Protein AF-A0A420ISS4-F1 (afdb_monomer)

Structure (mmCIF, N/CA/C/O backbone):
data_AF-A0A420ISS4-F1
#
_entry.id   AF-A0A420ISS4-F1
#
loop_
_atom_site.group_PDB
_atom_site.id
_atom_site.type_symbol
_atom_site.label_atom_id
_atom_site.label_alt_id
_atom_site.label_comp_id
_atom_site.label_asym_id
_atom_site.label_entity_id
_atom_site.label_seq_id
_atom_site.pdbx_PDB_ins_code
_atom_site.Cartn_x
_atom_site.Cartn_y
_atom_site.Cartn_z
_atom_site.occupancy
_atom_site.B_iso_or_equiv
_atom_site.auth_seq_id
_atom_site.auth_comp_id
_atom_site.auth_asym_id
_atom_site.auth_atom_id
_atom_site.pdbx_PDB_model_num
ATOM 1 N N . MET A 1 1 ? 36.843 -33.147 -31.952 1.00 42.47 1 MET A N 1
ATOM 2 C CA . MET A 1 1 ? 37.804 -32.071 -31.644 1.00 42.47 1 MET A CA 1
ATOM 3 C C . MET A 1 1 ? 37.104 -31.056 -30.765 1.00 42.47 1 MET A C 1
ATOM 5 O O . MET A 1 1 ? 36.046 -30.572 -31.139 1.00 42.47 1 MET A O 1
ATOM 9 N N . ASN A 1 2 ? 37.671 -30.847 -29.581 1.00 38.06 2 ASN A N 1
ATOM 10 C CA . ASN A 1 2 ? 37.319 -29.813 -28.613 1.00 38.06 2 ASN A CA 1
ATOM 11 C C . ASN A 1 2 ? 37.530 -28.416 -29.200 1.00 38.06 2 ASN A C 1
ATOM 13 O O . ASN A 1 2 ? 38.566 -28.209 -29.823 1.00 38.06 2 ASN A O 1
ATOM 17 N N . TYR A 1 3 ? 36.656 -27.471 -28.848 1.00 43.19 3 TYR A N 1
ATOM 18 C CA . TYR A 1 3 ? 37.075 -26.125 -28.448 1.00 43.19 3 TYR A CA 1
ATOM 19 C C . TYR A 1 3 ? 36.193 -25.640 -27.295 1.00 43.19 3 TYR A C 1
ATOM 21 O O . TYR A 1 3 ? 35.071 -25.176 -27.480 1.00 43.19 3 TYR A O 1
ATOM 29 N N . SER A 1 4 ? 36.745 -25.795 -26.094 1.00 40.03 4 SER A N 1
ATOM 30 C CA . SER A 1 4 ? 36.406 -25.037 -24.895 1.00 40.03 4 SER A CA 1
ATOM 31 C C . SER A 1 4 ? 36.961 -23.609 -24.987 1.00 40.03 4 SER A C 1
ATOM 33 O O . SER A 1 4 ? 38.012 -23.408 -25.593 1.00 40.03 4 SER A O 1
ATOM 35 N N . ASN A 1 5 ? 36.288 -22.689 -24.284 1.00 41.12 5 ASN A N 1
ATOM 36 C CA . ASN A 1 5 ? 36.766 -21.448 -23.644 1.00 41.12 5 ASN A CA 1
ATOM 37 C C . ASN A 1 5 ? 36.093 -20.153 -24.118 1.00 41.12 5 ASN A C 1
ATOM 39 O O . ASN A 1 5 ? 36.565 -19.474 -25.023 1.00 41.12 5 ASN A O 1
ATOM 43 N N . CYS A 1 6 ? 35.083 -19.729 -23.357 1.00 36.88 6 CYS A N 1
ATOM 44 C CA . CYS A 1 6 ? 35.014 -18.363 -22.843 1.00 36.88 6 CYS A CA 1
ATOM 45 C C . CYS A 1 6 ? 34.822 -18.467 -21.324 1.00 36.88 6 CYS A C 1
ATOM 47 O O . CYS A 1 6 ? 34.065 -19.299 -20.835 1.00 36.88 6 CYS A O 1
ATOM 49 N N . ILE A 1 7 ? 35.623 -17.686 -20.619 1.00 42.09 7 ILE A N 1
ATOM 50 C CA . ILE A 1 7 ? 35.990 -17.775 -19.208 1.00 42.09 7 ILE A CA 1
ATOM 51 C C . ILE A 1 7 ? 34.880 -17.201 -18.315 1.00 42.09 7 ILE A C 1
ATOM 53 O O . ILE A 1 7 ? 34.508 -16.041 -18.471 1.00 42.09 7 ILE A O 1
ATOM 57 N N . GLU A 1 8 ? 34.387 -17.994 -17.361 1.00 44.66 8 GLU A N 1
ATOM 58 C CA . GLU A 1 8 ? 33.682 -17.501 -16.171 1.00 44.66 8 GLU A CA 1
ATOM 59 C C . GLU A 1 8 ? 34.711 -17.069 -15.109 1.00 44.66 8 GLU A C 1
ATOM 61 O O . GLU A 1 8 ? 35.658 -17.817 -14.845 1.00 44.66 8 GLU A O 1
ATOM 66 N N . PRO A 1 9 ? 34.559 -15.896 -14.468 1.00 51.47 9 PRO A N 1
ATOM 67 C CA . PRO A 1 9 ? 35.362 -15.539 -13.305 1.00 51.47 9 PRO A CA 1
ATOM 68 C C . PRO A 1 9 ? 34.834 -16.244 -12.036 1.00 51.47 9 PRO A C 1
ATOM 70 O O . PRO A 1 9 ? 33.618 -16.296 -11.825 1.00 51.47 9 PRO A O 1
ATOM 73 N N . PRO A 1 10 ? 35.712 -16.762 -11.154 1.00 44.97 10 PRO A N 1
ATOM 74 C CA . PRO A 1 10 ? 35.292 -17.486 -9.964 1.00 44.97 10 PRO A CA 1
ATOM 75 C C . PRO A 1 10 ? 34.985 -16.532 -8.800 1.00 44.97 10 PRO A C 1
ATOM 77 O O . PRO A 1 10 ? 35.843 -15.774 -8.363 1.00 44.97 10 PRO A O 1
ATOM 80 N N . GLY A 1 11 ? 33.759 -16.639 -8.282 1.00 39.91 11 GLY A N 1
ATOM 81 C CA . GLY A 1 11 ? 33.393 -16.519 -6.866 1.00 39.91 11 GLY A CA 1
ATOM 82 C C . GLY A 1 11 ? 33.719 -15.230 -6.100 1.00 39.91 11 GLY A C 1
ATOM 83 O O . GLY A 1 11 ? 34.851 -14.994 -5.705 1.00 39.91 11 GLY A O 1
ATOM 84 N N . SER A 1 12 ? 32.677 -14.516 -5.664 1.00 32.59 12 SER A N 1
ATOM 85 C CA . SER A 1 12 ? 32.537 -14.168 -4.239 1.00 32.59 12 SER A CA 1
ATOM 86 C C . SER A 1 12 ? 31.113 -13.709 -3.911 1.00 32.59 12 SER A C 1
ATOM 88 O O . SER A 1 12 ? 30.529 -12.888 -4.608 1.00 32.59 12 SER A O 1
ATOM 90 N N . GLY A 1 13 ? 30.568 -14.245 -2.817 1.00 35.53 13 GLY A N 1
ATOM 91 C CA . GLY A 1 13 ? 29.479 -13.619 -2.073 1.00 35.53 13 GLY A CA 1
ATOM 92 C C . GLY A 1 13 ? 28.061 -13.958 -2.521 1.00 35.53 13 GLY A C 1
ATOM 93 O O . GLY A 1 13 ? 27.353 -13.120 -3.066 1.00 35.53 13 GLY A O 1
ATOM 94 N N . THR A 1 14 ? 27.573 -15.138 -2.137 1.00 38.06 14 THR A N 1
ATOM 95 C CA . THR A 1 14 ? 26.168 -15.279 -1.732 1.00 38.06 14 THR A CA 1
ATOM 96 C C . THR A 1 14 ? 25.886 -14.287 -0.602 1.00 38.06 14 THR A C 1
ATOM 98 O O . THR A 1 14 ? 26.111 -14.583 0.570 1.00 38.06 14 THR A O 1
ATOM 101 N N . THR A 1 15 ? 25.379 -13.102 -0.933 1.00 37.28 15 THR A N 1
ATOM 102 C CA . THR A 1 15 ? 24.623 -12.284 0.014 1.00 37.28 15 THR A CA 1
ATOM 103 C C . THR A 1 15 ? 23.219 -12.867 0.086 1.00 37.28 15 THR A C 1
ATOM 105 O O . THR A 1 15 ? 22.280 -12.451 -0.591 1.00 37.28 15 THR A O 1
ATOM 108 N N . THR A 1 16 ? 23.072 -13.898 0.916 1.00 42.31 16 THR A N 1
ATOM 109 C CA . THR A 1 16 ? 21.770 -14.284 1.454 1.00 42.31 16 THR A CA 1
ATOM 110 C C . THR A 1 16 ? 21.213 -13.079 2.199 1.00 42.31 16 THR A C 1
ATOM 112 O O . THR A 1 16 ? 21.648 -12.757 3.301 1.00 42.31 16 THR A O 1
ATOM 115 N N . ASN A 1 17 ? 20.285 -12.380 1.559 1.00 39.12 17 ASN A N 1
ATOM 116 C CA . ASN A 1 17 ? 19.558 -11.267 2.140 1.00 39.12 17 ASN A CA 1
ATOM 117 C C . ASN A 1 17 ? 18.651 -11.828 3.258 1.00 39.12 17 ASN A C 1
ATOM 119 O O . ASN A 1 17 ? 17.739 -12.605 2.952 1.00 39.12 17 ASN A O 1
ATOM 123 N N . PRO A 1 18 ? 18.856 -11.498 4.547 1.00 43.47 18 PRO A N 1
ATOM 124 C CA . PRO A 1 18 ? 18.033 -12.023 5.624 1.00 43.47 18 PRO A CA 1
ATOM 125 C C . PRO A 1 18 ? 16.788 -11.139 5.744 1.00 43.47 18 PRO A C 1
ATOM 127 O O . PRO A 1 18 ? 16.667 -10.330 6.659 1.00 43.47 18 PRO A O 1
ATOM 130 N N . ARG A 1 19 ? 15.866 -11.229 4.780 1.00 38.16 19 ARG A N 1
ATOM 131 C CA . ARG A 1 19 ? 14.583 -10.501 4.863 1.00 38.16 19 ARG A CA 1
ATOM 132 C C . ARG A 1 19 ? 13.354 -11.309 4.459 1.00 38.16 19 ARG A C 1
ATOM 134 O O . ARG A 1 19 ? 12.276 -10.749 4.328 1.00 38.16 19 ARG A O 1
ATOM 141 N N . ASN A 1 20 ? 13.495 -12.625 4.347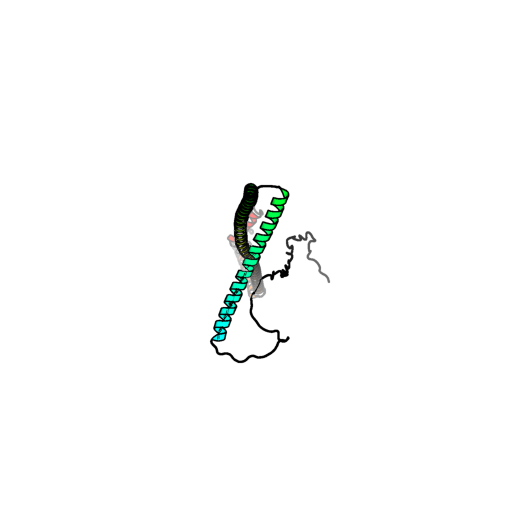 1.00 48.12 20 ASN A N 1
ATOM 142 C CA . ASN A 1 20 ? 12.361 -13.543 4.303 1.00 48.12 20 ASN A CA 1
ATOM 143 C C . ASN A 1 20 ? 12.332 -14.362 5.593 1.00 48.12 20 ASN A C 1
ATOM 145 O O . ASN A 1 20 ? 12.645 -15.549 5.600 1.00 48.12 20 ASN A O 1
ATOM 149 N N . GLN A 1 21 ? 11.967 -13.712 6.699 1.00 46.22 21 GLN A N 1
ATOM 150 C CA . GLN A 1 21 ? 11.410 -14.445 7.829 1.00 46.22 21 GLN A CA 1
ATOM 151 C C . GLN A 1 21 ? 9.919 -14.629 7.559 1.00 46.22 21 GLN A C 1
ATOM 153 O O . GLN A 1 21 ? 9.151 -13.671 7.489 1.00 46.22 21 GLN A O 1
ATOM 158 N N . GLN A 1 22 ? 9.548 -15.886 7.332 1.00 47.97 22 GLN A N 1
ATOM 159 C CA . GLN A 1 22 ? 8.170 -16.347 7.311 1.00 47.97 22 GLN A CA 1
ATOM 160 C C . GLN A 1 22 ? 7.465 -15.923 8.601 1.00 47.97 22 GLN A C 1
ATOM 162 O O . GLN A 1 22 ? 7.955 -16.168 9.701 1.00 47.97 22 GLN A O 1
ATOM 167 N N . ILE A 1 23 ? 6.286 -15.325 8.455 1.00 38.94 23 ILE A N 1
ATOM 168 C CA . ILE A 1 23 ? 5.371 -15.086 9.569 1.00 38.94 23 ILE A CA 1
ATOM 169 C C . ILE A 1 23 ? 4.808 -16.452 10.002 1.00 38.94 23 ILE A C 1
ATOM 171 O O . ILE A 1 23 ? 4.276 -17.172 9.147 1.00 38.94 23 ILE A O 1
ATOM 175 N N . PRO A 1 24 ? 4.875 -16.838 11.289 1.00 41.38 24 PRO A N 1
ATOM 176 C CA . PRO A 1 24 ? 4.209 -18.041 11.765 1.00 41.38 24 PRO A CA 1
ATOM 177 C C . PRO A 1 24 ? 2.693 -17.844 11.682 1.00 41.38 24 PRO A C 1
ATOM 179 O O . PRO A 1 24 ? 2.140 -16.901 12.250 1.00 41.38 24 PRO A O 1
ATOM 182 N N . ARG A 1 25 ? 1.996 -18.751 10.992 1.00 44.66 25 ARG A N 1
ATOM 183 C CA . ARG A 1 25 ? 0.537 -18.860 11.092 1.00 44.66 25 ARG A CA 1
ATOM 184 C C . ARG A 1 25 ? 0.187 -19.381 12.483 1.00 44.66 25 ARG A C 1
ATOM 186 O O . ARG A 1 25 ? 0.308 -20.573 12.741 1.00 44.66 25 ARG A O 1
ATOM 193 N N . ILE A 1 26 ? -0.267 -18.493 13.361 1.00 38.91 26 ILE A N 1
ATOM 194 C CA . ILE A 1 26 ? -0.891 -18.889 14.622 1.00 38.91 26 ILE A CA 1
ATOM 195 C C . ILE A 1 26 ? -2.359 -19.209 14.331 1.00 38.91 26 ILE A C 1
ATOM 197 O O . ILE A 1 26 ? -3.188 -18.319 14.145 1.00 38.91 26 ILE A O 1
ATOM 201 N N . SER A 1 27 ? -2.678 -20.500 14.272 1.00 45.06 27 SER A N 1
ATOM 202 C CA . SER A 1 27 ? -4.048 -21.004 14.318 1.00 45.06 27 SER A CA 1
ATOM 203 C C . SER A 1 27 ? -4.596 -20.852 15.741 1.00 45.06 27 SER A C 1
ATOM 205 O O . SER A 1 27 ? -4.352 -21.703 16.595 1.00 45.06 27 SER A O 1
ATOM 207 N N . HIS A 1 28 ? -5.339 -19.779 16.010 1.00 38.88 28 HIS A N 1
ATOM 208 C CA . HIS A 1 28 ? -6.167 -19.692 17.213 1.00 38.88 28 HIS A CA 1
ATOM 209 C C . HIS A 1 28 ? -7.484 -20.434 16.968 1.00 38.88 28 HIS A C 1
ATOM 211 O O . HIS A 1 28 ? -8.445 -19.875 16.444 1.00 38.88 28 HIS A O 1
ATOM 217 N N . GLY A 1 29 ? -7.520 -21.712 17.344 1.00 36.47 29 GLY A N 1
ATOM 218 C CA . GLY A 1 29 ? -8.774 -22.400 17.625 1.00 36.47 29 GLY A CA 1
ATOM 219 C C . GLY A 1 29 ? -9.314 -21.891 18.958 1.00 36.47 29 GLY A C 1
ATOM 220 O O . GLY A 1 29 ? -8.814 -22.279 20.010 1.00 36.47 29 GLY A O 1
ATOM 221 N N . MET A 1 30 ? -10.305 -21.001 18.919 1.00 38.50 30 MET A N 1
ATOM 222 C CA . MET A 1 30 ? -11.060 -20.614 20.110 1.00 38.50 30 MET A CA 1
ATOM 223 C C . MET A 1 30 ? -12.106 -21.688 20.403 1.00 38.50 30 MET A C 1
ATOM 225 O O . MET A 1 30 ? -13.134 -21.776 19.736 1.00 38.50 30 MET A O 1
ATOM 229 N N . ASN A 1 31 ? -11.814 -22.526 21.396 1.00 39.22 31 ASN A N 1
ATOM 230 C CA . ASN A 1 31 ? -12.773 -23.435 22.006 1.00 39.22 31 ASN A CA 1
ATOM 231 C C . ASN A 1 31 ? -13.446 -22.703 23.176 1.00 39.22 31 ASN A C 1
ATOM 233 O O . ASN A 1 31 ? -12.875 -22.609 24.262 1.00 39.22 31 ASN A O 1
ATOM 237 N N . TYR A 1 32 ? -14.647 -22.165 22.960 1.00 38.12 32 TYR A N 1
ATOM 238 C CA . TYR A 1 32 ? -15.495 -21.698 24.054 1.00 38.12 32 TYR A CA 1
ATOM 239 C C . TYR A 1 32 ? -16.211 -22.906 24.662 1.00 38.12 32 TYR A C 1
ATOM 241 O O . TYR A 1 32 ? -17.307 -23.282 24.250 1.00 38.12 32 TYR A O 1
ATOM 249 N N . GLY A 1 33 ? -15.572 -23.525 25.655 1.00 36.97 33 GLY A N 1
ATOM 250 C CA . GLY A 1 33 ? -16.254 -24.404 26.596 1.00 36.97 33 GLY A CA 1
ATOM 251 C C . GLY A 1 33 ? -17.216 -23.569 27.436 1.00 36.97 33 GLY A C 1
ATOM 252 O O . GLY A 1 33 ? -16.798 -22.865 28.352 1.00 36.97 33 GLY A O 1
ATOM 253 N N . HIS A 1 34 ? -18.501 -23.614 27.097 1.00 39.47 34 HIS A N 1
ATOM 254 C CA . HIS A 1 34 ? -19.560 -22.996 27.883 1.00 39.47 34 HIS A CA 1
ATOM 255 C C . HIS A 1 34 ? -19.707 -23.791 29.190 1.00 39.47 34 HIS A C 1
ATOM 257 O O . HIS A 1 34 ? -20.299 -24.868 29.216 1.00 39.47 34 HIS A O 1
ATOM 263 N N . SER A 1 35 ? -19.121 -23.279 30.274 1.00 38.53 35 SER A N 1
ATOM 264 C CA . SER A 1 35 ? -19.377 -23.771 31.627 1.00 38.53 35 SER A CA 1
ATOM 265 C C . SER A 1 35 ? -20.822 -23.421 31.982 1.00 38.53 35 SER A C 1
ATOM 267 O O . SER A 1 35 ? -21.172 -22.255 32.171 1.00 38.53 35 SER A O 1
ATOM 269 N N . GLY A 1 36 ? -21.692 -24.428 31.965 1.00 39.03 36 GLY A N 1
ATOM 270 C CA . GLY A 1 36 ? -23.083 -24.311 32.373 1.00 39.03 36 GLY A CA 1
ATOM 271 C C . GLY A 1 36 ? -23.181 -24.217 33.891 1.00 39.03 36 GLY A C 1
ATOM 272 O O . GLY A 1 36 ? -23.261 -25.233 34.570 1.00 39.03 36 GLY A O 1
ATOM 273 N N . MET A 1 37 ? -23.209 -22.995 34.415 1.00 41.94 37 MET A N 1
ATOM 274 C CA . MET A 1 37 ? -23.730 -22.703 35.747 1.00 41.94 37 MET A CA 1
ATOM 275 C C . MET A 1 37 ? -24.978 -21.849 35.576 1.00 41.94 37 MET A C 1
ATOM 277 O O . MET A 1 37 ? -24.891 -20.667 35.258 1.00 41.94 37 MET A O 1
ATOM 281 N N . ASN A 1 38 ? -26.142 -22.464 35.787 1.00 38.94 38 ASN A N 1
ATOM 282 C CA . ASN A 1 38 ? -27.345 -21.723 36.122 1.00 38.94 38 ASN A CA 1
ATOM 283 C C . ASN A 1 38 ? -28.006 -22.330 37.361 1.00 38.94 38 ASN A C 1
ATOM 285 O O . ASN A 1 38 ? -28.435 -23.485 37.363 1.00 38.94 38 ASN A O 1
ATOM 289 N N . SER A 1 39 ? -28.055 -21.492 38.394 1.00 38.28 39 SER A N 1
ATOM 290 C CA . SER A 1 39 ? -28.907 -21.578 39.571 1.00 38.28 39 SER A CA 1
ATOM 291 C C . SER A 1 39 ? -30.355 -21.886 39.203 1.00 38.28 39 SER A C 1
ATOM 293 O O . SER A 1 39 ? -30.951 -21.221 38.361 1.00 38.28 39 SER A O 1
ATOM 295 N N . GLY A 1 40 ? -30.949 -22.837 39.916 1.00 34.34 40 GLY A N 1
ATOM 296 C CA . GLY A 1 40 ? -32.374 -23.140 39.855 1.00 34.34 40 GLY A CA 1
ATOM 297 C C . GLY A 1 40 ? -32.973 -23.224 41.253 1.00 34.34 40 GLY A C 1
ATOM 298 O O . GLY A 1 40 ? -33.437 -24.283 41.653 1.00 34.34 40 GLY A O 1
ATOM 299 N N . VAL A 1 41 ? -32.942 -22.122 42.008 1.00 42.62 41 VAL A N 1
ATOM 300 C CA . VAL A 1 41 ? -33.834 -21.919 43.160 1.00 42.62 41 VAL A CA 1
ATOM 301 C C . VAL A 1 41 ? -34.799 -20.813 42.762 1.00 42.62 41 VAL A C 1
ATOM 303 O O . VAL A 1 41 ? -34.459 -19.634 42.773 1.00 42.62 41 VAL A O 1
ATOM 306 N N . GLY A 1 42 ? -35.989 -21.221 42.339 1.00 34.47 42 GLY A N 1
ATOM 307 C CA . GLY A 1 42 ? -37.065 -20.339 41.915 1.00 34.47 42 GLY A CA 1
ATOM 308 C C . GLY A 1 42 ? -38.381 -21.073 42.081 1.00 34.47 42 GLY A C 1
ATOM 309 O O . GLY A 1 42 ? -38.727 -21.932 41.276 1.00 34.47 42 GLY A O 1
ATOM 310 N N . ALA A 1 43 ? -39.067 -20.761 43.176 1.00 40.28 43 ALA A N 1
ATOM 311 C CA . ALA A 1 43 ? -40.408 -21.213 43.485 1.00 40.28 43 ALA A CA 1
ATOM 312 C C . ALA A 1 43 ? -41.368 -20.847 42.342 1.00 40.28 43 ALA A C 1
ATOM 314 O O . ALA A 1 43 ? -41.547 -19.674 42.020 1.00 40.28 43 ALA A O 1
ATOM 315 N N . GLY A 1 44 ? -41.983 -21.864 41.744 1.00 33.19 44 GLY A N 1
ATOM 316 C CA . GLY A 1 44 ? -43.043 -21.733 40.756 1.00 33.19 44 GLY A CA 1
ATOM 317 C C . GLY A 1 44 ? -44.263 -22.499 41.238 1.00 33.19 44 GLY A C 1
ATOM 318 O O . GLY A 1 44 ? -44.308 -23.723 41.161 1.00 33.19 44 GLY A O 1
ATOM 319 N N . ILE A 1 45 ? -45.232 -21.757 41.767 1.00 42.28 45 ILE A N 1
ATOM 320 C CA . ILE A 1 45 ? -46.606 -22.200 41.993 1.00 42.28 45 ILE A CA 1
ATOM 321 C C . ILE A 1 45 ? -47.197 -22.546 40.620 1.00 42.28 45 ILE A C 1
ATOM 323 O O . ILE A 1 45 ? -47.231 -21.698 39.731 1.00 42.28 45 ILE A O 1
ATOM 327 N N . GLY A 1 46 ? -47.631 -23.792 40.440 1.00 32.47 4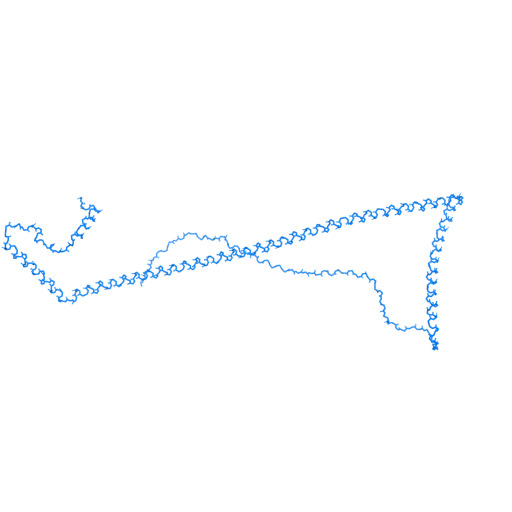6 GLY A N 1
ATOM 328 C CA . GLY A 1 46 ? -48.125 -24.295 39.159 1.00 32.47 46 GLY A CA 1
ATOM 329 C C . GLY A 1 46 ? -48.872 -25.613 39.317 1.00 32.47 46 GLY A C 1
ATOM 330 O O . GLY A 1 46 ? -48.305 -26.687 39.168 1.00 32.47 46 GLY A O 1
ATOM 331 N N . THR A 1 47 ? -50.137 -25.480 39.705 1.00 34.69 47 THR A N 1
ATOM 332 C CA . THR A 1 47 ? -51.299 -26.235 39.207 1.00 34.69 47 THR A CA 1
ATOM 333 C C . THR A 1 47 ? -51.030 -27.460 38.317 1.00 34.69 47 THR A C 1
ATOM 335 O O . THR A 1 47 ? -50.550 -27.332 37.195 1.00 34.69 47 THR A O 1
ATOM 338 N N . GLY A 1 48 ? -51.509 -28.636 38.745 1.00 32.16 48 GLY A N 1
ATOM 339 C CA . GLY A 1 48 ? -51.798 -29.732 37.813 1.00 32.16 48 GLY A CA 1
ATOM 340 C C . GLY A 1 48 ? -51.651 -31.141 38.381 1.00 32.16 48 GLY A C 1
ATOM 341 O O . GLY A 1 48 ? -50.626 -31.780 38.206 1.00 32.16 48 GLY A O 1
ATOM 342 N N . THR A 1 49 ? -52.725 -31.620 39.013 1.00 32.75 49 THR A N 1
ATOM 343 C CA . THR A 1 49 ? -53.333 -32.952 38.802 1.00 32.75 49 THR A CA 1
ATOM 344 C C . THR A 1 49 ? -52.431 -34.163 38.524 1.00 32.75 49 THR A C 1
ATOM 346 O O . THR A 1 49 ? -51.920 -34.316 37.418 1.00 32.75 49 THR A O 1
ATOM 349 N N . GLY A 1 50 ? -52.469 -35.144 39.437 1.00 33.69 50 GLY A N 1
ATOM 350 C CA . GLY A 1 50 ? -52.414 -36.552 39.028 1.00 33.69 50 GLY A CA 1
ATOM 351 C C . GLY A 1 50 ? -51.698 -37.513 39.970 1.00 33.69 50 GLY A C 1
ATOM 352 O O . GLY A 1 50 ? -50.677 -38.063 39.582 1.00 33.69 50 GLY A O 1
ATOM 353 N N . VAL A 1 51 ? -52.260 -37.806 41.149 1.00 33.47 51 VAL A N 1
ATOM 354 C CA . VAL A 1 51 ? -52.035 -39.107 41.805 1.00 33.47 51 VAL A CA 1
ATOM 355 C C . VAL A 1 51 ? -53.361 -39.618 42.345 1.00 33.47 51 VAL A C 1
ATOM 357 O O . VAL A 1 51 ? -53.989 -39.023 43.217 1.00 33.47 51 VAL A O 1
ATOM 360 N N . ALA A 1 52 ? -53.790 -40.723 41.750 1.00 34.22 52 ALA A N 1
ATOM 361 C CA . ALA A 1 52 ? -54.923 -41.509 42.170 1.00 34.22 52 ALA A CA 1
ATOM 362 C C . ALA A 1 52 ? -54.548 -42.437 43.337 1.00 34.22 52 ALA A C 1
ATOM 364 O O . ALA A 1 52 ? -53.393 -42.819 43.510 1.00 34.22 52 ALA A O 1
ATOM 365 N N . THR A 1 53 ? -55.604 -42.897 44.008 1.00 31.83 53 THR A N 1
ATOM 366 C CA . THR A 1 53 ? -55.730 -44.122 44.816 1.00 31.83 53 THR A CA 1
ATOM 367 C C . THR A 1 53 ? -55.280 -44.073 46.277 1.00 31.83 53 THR A C 1
ATOM 369 O O . THR A 1 53 ? -54.099 -44.132 46.593 1.00 31.83 53 THR A O 1
ATOM 372 N N . GLY A 1 54 ? -56.268 -44.097 47.182 1.00 30.47 54 GLY A N 1
ATOM 373 C CA . GLY A 1 54 ? -56.041 -44.539 48.556 1.00 30.47 54 GLY A CA 1
ATOM 374 C C . GLY A 1 54 ? -57.090 -44.124 49.585 1.00 30.47 54 GLY A C 1
ATOM 375 O O . GLY A 1 54 ? -56.809 -43.263 50.400 1.00 30.47 54 GLY A O 1
ATOM 376 N N . ALA A 1 55 ? -58.224 -44.832 49.594 1.00 33.34 55 ALA A N 1
ATOM 377 C CA . ALA A 1 55 ? -59.115 -45.049 50.744 1.00 33.34 55 ALA A CA 1
ATOM 378 C C . ALA A 1 55 ? -59.983 -43.883 51.269 1.00 33.34 55 ALA A C 1
ATOM 380 O O . ALA A 1 55 ? -59.494 -42.869 51.748 1.00 33.34 55 ALA A O 1
ATOM 381 N N . GLY A 1 56 ? -61.301 -44.121 51.319 1.00 32.22 56 GLY A N 1
ATOM 382 C CA . GLY A 1 56 ? -62.181 -43.410 52.250 1.00 32.22 56 GLY A CA 1
ATOM 383 C C . GLY A 1 56 ? -63.598 -43.147 51.755 1.00 32.22 56 GLY A C 1
ATOM 384 O O . GLY A 1 56 ? -63.907 -42.028 51.388 1.00 32.22 56 GLY A O 1
ATOM 385 N N . ALA A 1 57 ? -64.436 -44.184 51.808 1.00 35.16 57 ALA A N 1
ATOM 386 C CA . ALA A 1 57 ? -65.889 -44.134 52.013 1.00 35.16 57 ALA A CA 1
ATOM 387 C C . ALA A 1 57 ? -66.737 -43.209 51.113 1.00 35.16 57 ALA A C 1
ATOM 389 O O . ALA A 1 57 ? -66.829 -41.998 51.287 1.00 35.16 57 ALA A O 1
ATOM 390 N N . GLY A 1 58 ? -67.470 -43.847 50.200 1.00 37.59 58 GLY A N 1
ATOM 391 C CA . GLY A 1 58 ? -68.546 -43.213 49.455 1.00 37.59 58 GLY A CA 1
ATOM 392 C C . GLY A 1 58 ? -69.715 -42.774 50.338 1.00 37.59 58 GLY A C 1
ATOM 393 O O . GLY A 1 58 ? -70.037 -43.417 51.331 1.00 37.59 58 GLY A O 1
ATOM 394 N N . MET A 1 59 ? -70.345 -41.676 49.930 1.00 42.75 59 MET A N 1
ATOM 395 C CA . MET A 1 59 ? -71.769 -41.568 49.586 1.00 42.75 59 MET A CA 1
ATOM 396 C C . MET A 1 59 ? -72.014 -40.109 49.172 1.00 42.75 59 MET A C 1
ATOM 398 O O . MET A 1 59 ? -72.223 -39.240 50.011 1.00 42.75 59 MET A O 1
ATOM 402 N N . SER A 1 60 ? -71.940 -39.826 47.867 1.00 40.72 60 SER A N 1
ATOM 403 C CA . SER A 1 60 ? -72.256 -38.506 47.311 1.00 40.72 60 SER A CA 1
ATOM 404 C C . SER A 1 60 ? -73.660 -38.550 46.711 1.00 40.72 60 SER A C 1
ATOM 406 O O . SER A 1 60 ? -73.867 -39.087 45.624 1.00 40.72 60 SER A O 1
ATOM 408 N N . TYR A 1 61 ? -74.636 -38.026 47.453 1.00 48.41 61 TYR A N 1
ATOM 409 C CA . TYR A 1 61 ? -75.907 -37.595 46.875 1.00 48.41 61 TYR A CA 1
ATOM 410 C C . TYR A 1 61 ? -75.699 -36.210 46.232 1.00 48.41 61 TYR A C 1
ATOM 412 O O . TYR A 1 61 ? -75.063 -35.359 46.860 1.00 48.41 61 TYR A O 1
ATOM 420 N N . PRO A 1 62 ? -76.222 -35.938 45.020 1.00 51.03 62 PRO A N 1
ATOM 421 C CA . PRO A 1 62 ? -76.120 -34.619 44.406 1.00 51.03 62 PRO A CA 1
ATOM 422 C C . PRO A 1 62 ? -77.019 -33.636 45.165 1.00 51.03 62 PRO A C 1
ATOM 424 O O . PRO A 1 62 ? -78.243 -33.759 45.134 1.00 51.03 62 PRO A O 1
ATOM 427 N N . VAL A 1 63 ? -76.416 -32.670 45.859 1.00 53.12 63 VAL A N 1
ATOM 428 C CA . VAL A 1 63 ? -77.128 -31.579 46.548 1.00 53.12 63 VAL A CA 1
ATOM 429 C C . VAL A 1 63 ? -77.157 -30.334 45.638 1.00 53.12 63 VAL A C 1
ATOM 431 O O . VAL A 1 63 ? -76.171 -30.088 44.939 1.00 53.12 63 VAL A O 1
ATOM 434 N N . PRO A 1 64 ? -78.253 -29.548 45.596 1.00 52.34 64 PRO A N 1
ATOM 435 C CA . PRO A 1 64 ? -78.459 -28.491 44.600 1.00 52.34 64 PRO A CA 1
ATOM 436 C C . PRO A 1 64 ? -77.445 -27.333 44.656 1.00 52.34 64 PRO A C 1
ATOM 438 O O . PRO A 1 64 ? -76.959 -26.941 45.716 1.00 52.34 64 PRO A O 1
ATOM 441 N N . VAL A 1 65 ? -77.222 -26.738 43.480 1.00 54.84 65 VAL A N 1
ATOM 442 C CA . VAL A 1 65 ? -76.184 -25.776 43.033 1.00 54.84 65 VAL A CA 1
ATOM 443 C C . VAL A 1 65 ? -76.047 -24.452 43.833 1.00 54.84 65 VAL A C 1
ATOM 445 O O . VAL A 1 65 ? -75.203 -23.631 43.500 1.00 54.84 65 VAL A O 1
ATOM 448 N N . GLY A 1 66 ? -76.784 -24.244 44.930 1.00 56.88 66 GLY A N 1
ATOM 449 C CA . GLY A 1 66 ? -76.602 -23.098 45.848 1.00 56.88 66 GLY A CA 1
ATOM 450 C C 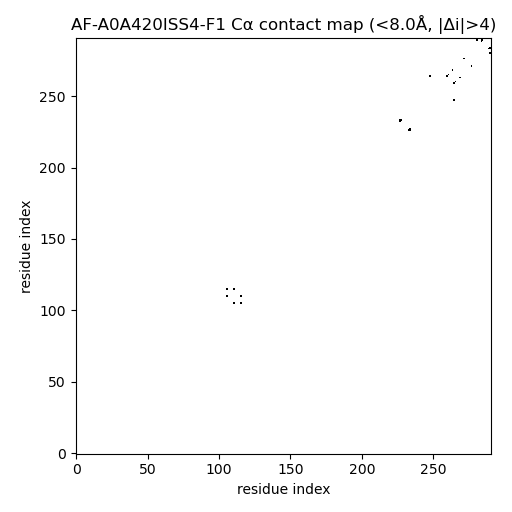. GLY A 1 66 ? -75.857 -23.424 47.151 1.00 56.88 66 GLY A C 1
ATOM 451 O O . GLY A 1 66 ? -75.237 -22.550 47.749 1.00 56.88 66 GLY A O 1
ATOM 452 N N . TYR A 1 67 ? -75.859 -24.692 47.576 1.00 55.75 67 TYR A N 1
ATOM 453 C CA . TYR A 1 67 ? -75.157 -25.117 48.793 1.00 55.75 67 TYR A CA 1
ATOM 454 C C . TYR A 1 67 ? -73.644 -25.230 48.588 1.00 55.75 67 TYR A C 1
ATOM 456 O O . TYR A 1 67 ? -72.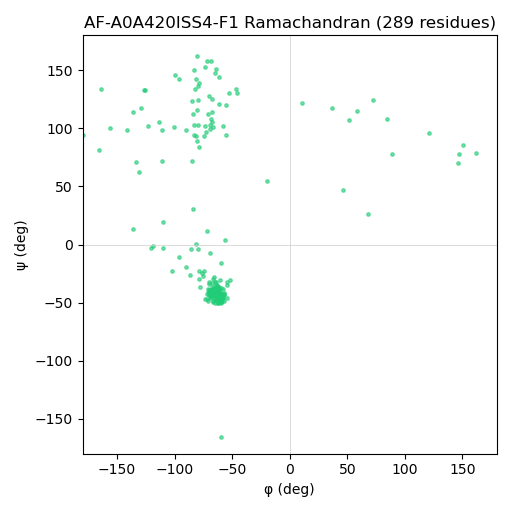900 -25.089 49.544 1.00 55.75 67 TYR A O 1
ATOM 464 N N . GLN A 1 68 ? -73.168 -25.448 47.359 1.00 55.88 68 GLN A N 1
ATOM 465 C CA . GLN A 1 68 ? -71.730 -25.501 47.064 1.00 55.88 68 GLN A CA 1
ATOM 466 C C . GLN A 1 68 ? -71.068 -24.119 47.170 1.00 55.88 68 GLN A C 1
ATOM 468 O O . GLN A 1 68 ? -69.958 -24.026 47.682 1.00 55.88 68 GLN A O 1
ATOM 473 N N . SER A 1 69 ? -71.734 -23.038 46.743 1.00 64.56 69 SER A N 1
ATOM 474 C CA . SER A 1 69 ? -71.184 -21.678 46.865 1.00 64.56 69 SER A CA 1
ATOM 475 C C . SER A 1 69 ? -71.153 -21.197 48.312 1.00 64.56 69 SER A C 1
ATOM 477 O O . SER A 1 69 ? -70.159 -20.615 48.731 1.00 64.56 69 SER A O 1
ATOM 479 N N . ASP A 1 70 ? -72.206 -21.487 49.081 1.00 68.50 70 ASP A N 1
ATOM 480 C CA . ASP A 1 70 ? -72.254 -21.158 50.508 1.00 68.50 70 ASP A CA 1
ATOM 481 C C . ASP A 1 70 ? -71.275 -22.027 51.312 1.00 68.50 70 ASP A C 1
ATOM 483 O O . ASP A 1 70 ? -70.520 -21.514 52.126 1.00 68.50 70 ASP A O 1
ATOM 487 N N . LEU A 1 71 ? -71.156 -23.324 51.002 1.00 73.81 71 LEU A N 1
ATOM 488 C CA . LEU A 1 71 ? -70.143 -24.191 51.612 1.00 73.81 71 LEU A CA 1
ATOM 489 C C . LEU A 1 71 ? -68.720 -23.733 51.265 1.00 73.81 71 LEU A C 1
ATOM 491 O O . LEU A 1 71 ? -67.861 -23.735 52.135 1.00 73.81 71 LEU A O 1
ATOM 495 N N . THR A 1 72 ? -68.460 -23.301 50.029 1.00 73.25 72 THR A N 1
ATOM 496 C CA . THR A 1 72 ? -67.143 -22.767 49.640 1.00 73.25 72 THR A CA 1
ATOM 497 C C . THR A 1 72 ? -66.841 -21.456 50.371 1.00 73.25 72 THR A C 1
ATOM 499 O O . THR A 1 72 ? -65.723 -21.275 50.840 1.00 73.25 72 THR A O 1
ATOM 502 N N . PHE A 1 73 ? -67.836 -20.578 50.539 1.00 80.06 73 PHE A N 1
ATOM 503 C CA . PHE A 1 73 ? -67.710 -19.336 51.310 1.00 80.06 73 PHE A CA 1
ATOM 504 C C . PHE A 1 73 ? -67.500 -19.590 52.811 1.00 80.06 73 PHE A C 1
ATOM 506 O O . PHE A 1 73 ? -66.649 -18.973 53.446 1.00 80.06 73 PHE A O 1
ATOM 513 N N . VAL A 1 74 ? -68.235 -20.541 53.387 1.00 79.19 74 VAL A N 1
ATOM 514 C CA . VAL A 1 74 ? -68.055 -20.973 54.777 1.00 79.19 74 VAL A CA 1
ATOM 515 C C . VAL A 1 74 ? -66.683 -21.623 54.961 1.00 79.19 74 VAL A C 1
ATOM 517 O O . VAL A 1 74 ? -66.023 -21.357 55.960 1.00 79.19 74 VAL A O 1
ATOM 520 N N . MET A 1 75 ? -66.202 -22.411 53.997 1.00 80.75 75 MET A N 1
ATOM 521 C CA . MET A 1 75 ? -64.866 -23.012 54.051 1.00 80.75 75 MET A CA 1
ATOM 522 C C . MET A 1 75 ? -63.752 -21.969 53.913 1.00 80.75 75 MET A C 1
ATOM 524 O O . MET A 1 75 ? -62.802 -22.038 54.685 1.00 80.75 75 MET A O 1
ATOM 528 N N . SER A 1 76 ? -63.881 -20.961 53.041 1.00 81.12 76 SER A N 1
ATOM 529 C CA . SER A 1 76 ? -62.901 -19.865 52.955 1.00 81.12 76 SER A CA 1
ATOM 530 C C . SER A 1 76 ? -62.898 -18.998 54.215 1.00 81.12 76 SER A C 1
ATOM 532 O O . SER A 1 76 ? -61.838 -18.623 54.701 1.00 81.12 76 SER A O 1
ATOM 534 N N . MET A 1 77 ? -64.071 -18.737 54.801 1.00 83.75 77 MET A N 1
ATOM 535 C CA . MET A 1 77 ? -64.197 -18.035 56.081 1.00 83.75 77 MET A CA 1
ATOM 536 C C . MET A 1 77 ? -63.551 -18.835 57.221 1.00 83.75 77 MET A C 1
ATOM 538 O O . MET A 1 77 ? -62.873 -18.262 58.068 1.00 83.75 77 MET A O 1
ATOM 542 N N . ILE A 1 78 ? -63.736 -20.160 57.254 1.00 86.81 78 ILE A N 1
ATOM 543 C CA . ILE A 1 78 ? -63.088 -21.050 58.230 1.00 86.81 78 ILE A CA 1
ATOM 544 C C . ILE A 1 78 ? -61.574 -21.087 58.011 1.00 86.81 78 ILE A C 1
ATOM 546 O O . ILE A 1 78 ? -60.830 -21.114 58.987 1.00 86.81 78 ILE A O 1
ATOM 550 N N . GLU A 1 79 ? -61.103 -21.072 56.767 1.00 84.25 79 GLU A N 1
ATOM 551 C CA . GLU A 1 79 ? -59.677 -21.047 56.440 1.00 84.25 79 GLU A CA 1
ATOM 552 C C . GLU A 1 79 ? -59.034 -19.715 56.860 1.00 84.25 79 GLU A C 1
ATOM 554 O O . GLU A 1 79 ? -57.999 -19.721 57.527 1.00 84.25 79 GLU A O 1
ATOM 559 N N . GLU A 1 80 ? -59.708 -18.584 56.628 1.00 84.50 80 GLU A N 1
ATOM 560 C CA . GLU A 1 80 ? -59.316 -17.270 57.152 1.00 84.50 80 GLU A CA 1
ATOM 561 C C . GLU A 1 80 ? -59.342 -17.232 58.686 1.00 84.50 80 GLU A C 1
ATOM 563 O O . GLU A 1 80 ? -58.376 -16.796 59.310 1.00 84.50 80 GLU A O 1
ATOM 568 N N . LEU A 1 81 ? -60.395 -17.746 59.328 1.00 88.06 81 LEU A N 1
ATOM 569 C CA . LEU A 1 81 ? -60.479 -17.864 60.788 1.00 88.06 81 LEU A CA 1
ATOM 570 C C . LEU A 1 81 ? -59.405 -18.792 61.355 1.00 88.06 81 LEU A C 1
ATOM 572 O O . LEU A 1 81 ? -58.898 -18.523 62.439 1.00 88.06 81 LEU A O 1
ATOM 576 N N . SER A 1 82 ? -59.032 -19.852 60.643 1.00 85.25 82 SER A N 1
ATOM 577 C CA . SER A 1 82 ? -57.960 -20.774 61.023 1.00 85.25 82 SER A CA 1
ATOM 578 C C . SER A 1 82 ? -56.594 -20.109 60.895 1.00 85.25 82 SER A C 1
ATOM 580 O O . SER A 1 82 ? -55.755 -20.230 61.786 1.00 85.25 82 SER A O 1
ATOM 582 N N . GLN A 1 83 ? -56.387 -19.308 59.851 1.00 86.31 83 GLN A N 1
ATOM 583 C CA . GLN A 1 83 ? -55.181 -18.505 59.685 1.00 86.31 83 GLN A CA 1
ATOM 584 C C . GLN A 1 83 ? -55.094 -17.402 60.755 1.00 86.31 83 GLN A C 1
ATOM 586 O O . GLN A 1 83 ? -54.042 -17.198 61.368 1.00 86.31 83 GLN A O 1
ATOM 591 N N . ILE A 1 84 ? -56.212 -16.747 61.072 1.00 89.88 84 ILE A N 1
ATOM 592 C CA . ILE A 1 84 ? -56.329 -15.784 62.175 1.00 89.88 84 ILE A CA 1
ATOM 593 C C . ILE A 1 84 ? -56.125 -16.480 63.528 1.00 89.88 84 ILE A C 1
ATOM 595 O O . ILE A 1 84 ? -55.489 -15.934 64.425 1.00 89.88 84 ILE A O 1
ATOM 599 N N . LEU A 1 85 ? -56.613 -17.704 63.706 1.00 88.56 85 LEU A N 1
ATOM 600 C CA . LEU A 1 85 ? -56.418 -18.463 64.936 1.00 88.56 85 LEU A CA 1
ATOM 601 C C . LEU A 1 85 ? -54.962 -18.898 65.086 1.00 88.56 85 LEU A C 1
ATOM 603 O O . LEU A 1 85 ? -54.410 -18.757 66.169 1.00 88.56 85 LEU A O 1
ATOM 607 N N . HIS A 1 86 ? -54.316 -19.362 64.019 1.00 87.12 86 HIS A N 1
ATOM 608 C CA . HIS A 1 86 ? -52.896 -19.708 64.026 1.00 87.12 86 HIS A CA 1
ATOM 609 C C . HIS A 1 86 ? -52.014 -18.492 64.311 1.00 87.12 86 HIS A C 1
ATOM 611 O O . HIS A 1 86 ? -51.070 -18.582 65.096 1.00 87.12 86 HIS A O 1
ATOM 617 N N . THR A 1 87 ? -52.334 -17.332 63.736 1.00 86.25 87 THR A N 1
ATOM 618 C CA . THR A 1 87 ? -51.627 -16.084 64.058 1.00 86.25 87 THR A CA 1
ATOM 619 C C . THR A 1 87 ? -51.878 -15.658 65.504 1.00 86.25 87 THR A C 1
ATOM 621 O O . THR A 1 87 ? -50.922 -15.325 66.200 1.00 86.25 87 THR A O 1
ATOM 624 N N . ASN A 1 88 ? -53.108 -15.765 66.013 1.00 85.06 88 ASN A N 1
ATOM 625 C CA . ASN A 1 88 ? -53.418 -15.504 67.422 1.00 85.06 88 ASN A CA 1
ATOM 626 C C . ASN A 1 88 ? -52.736 -16.494 68.374 1.00 85.06 88 ASN A C 1
ATOM 628 O O . ASN A 1 88 ? -52.247 -16.087 69.426 1.00 85.06 88 ASN A O 1
ATOM 632 N N . GLN A 1 89 ? -52.650 -17.775 68.017 1.00 86.69 89 GLN A N 1
ATOM 633 C CA . GLN A 1 89 ? -51.920 -18.786 68.781 1.00 86.69 89 GLN A CA 1
ATOM 634 C C . GLN A 1 89 ? -50.426 -18.475 68.806 1.00 86.69 89 GLN A C 1
ATOM 636 O O . GLN A 1 89 ? -49.831 -18.511 69.876 1.00 86.69 89 GLN A O 1
ATOM 641 N N . ASN A 1 90 ? -49.832 -18.086 67.677 1.00 84.12 90 ASN A N 1
ATOM 642 C CA . ASN A 1 90 ? -48.424 -17.692 67.616 1.00 84.12 90 ASN A CA 1
ATOM 643 C C . ASN A 1 90 ? -48.146 -16.403 68.403 1.00 84.12 90 ASN A C 1
ATOM 645 O O . ASN A 1 90 ? -47.168 -16.332 69.148 1.00 84.12 90 ASN A O 1
ATOM 649 N N . LEU A 1 91 ? -49.017 -15.396 68.296 1.00 86.94 91 LEU A N 1
ATOM 650 C CA . LEU A 1 91 ? -48.923 -14.165 69.084 1.00 86.94 91 LEU A CA 1
ATOM 651 C C . LEU A 1 91 ? -49.047 -14.460 70.580 1.00 86.94 91 LEU A C 1
ATOM 653 O O . LEU A 1 91 ? -48.233 -13.978 71.368 1.00 86.94 91 LEU A O 1
ATOM 657 N N . THR A 1 92 ? -50.011 -15.296 70.967 1.00 84.81 92 THR A N 1
ATOM 658 C CA . THR A 1 92 ? -50.238 -15.691 72.363 1.00 84.81 92 THR A CA 1
ATOM 659 C C . THR A 1 92 ? -49.084 -16.538 72.888 1.00 84.81 92 THR A C 1
ATOM 661 O O . THR A 1 92 ? -48.623 -16.294 73.996 1.00 84.81 92 THR A O 1
ATOM 664 N N . ALA A 1 93 ? -48.542 -17.466 72.096 1.00 84.56 93 ALA A N 1
ATOM 665 C CA . ALA A 1 93 ? -47.350 -18.237 72.443 1.00 84.56 93 ALA A CA 1
ATOM 666 C C . ALA A 1 93 ? -46.135 -17.321 72.651 1.00 84.56 93 ALA A C 1
ATOM 668 O O . ALA A 1 93 ? -45.424 -17.463 73.642 1.00 84.56 93 ALA A O 1
ATOM 669 N N . GLY A 1 94 ? -45.945 -16.316 71.791 1.00 81.31 94 GLY A N 1
ATOM 670 C CA . GLY A 1 94 ? -44.903 -15.304 71.970 1.00 81.31 94 GLY A CA 1
ATOM 671 C C . GLY A 1 94 ? -45.112 -14.443 73.220 1.00 81.31 94 GLY A C 1
ATOM 672 O O . GLY A 1 94 ? -44.151 -14.125 73.917 1.00 81.31 94 GLY A O 1
ATOM 673 N N . VAL A 1 95 ? -46.356 -14.077 73.543 1.00 83.38 95 VAL A N 1
ATOM 674 C CA . VAL A 1 95 ? -46.690 -13.352 74.782 1.00 83.38 95 VAL A CA 1
ATOM 675 C C . VAL A 1 95 ? -46.441 -14.226 76.009 1.00 83.38 95 VAL A C 1
ATOM 677 O O . VAL A 1 95 ? -45.858 -13.742 76.973 1.00 83.38 95 VAL A O 1
ATOM 680 N N . VAL A 1 96 ? -46.824 -15.503 75.976 1.00 83.44 96 VAL A N 1
ATOM 681 C CA . VAL A 1 96 ? -46.626 -16.454 77.077 1.00 83.44 96 VAL A CA 1
ATOM 682 C C . VAL A 1 96 ? -45.145 -16.772 77.280 1.00 83.44 96 VAL A C 1
ATOM 684 O O . VAL A 1 96 ? -44.711 -16.815 78.425 1.00 83.44 96 VAL A O 1
ATOM 687 N N . ASP A 1 97 ? -44.346 -16.914 76.221 1.00 82.38 97 ASP A N 1
ATOM 688 C CA . ASP A 1 97 ? -42.890 -17.099 76.331 1.00 82.38 97 ASP A CA 1
ATOM 689 C C . ASP A 1 97 ? -42.210 -15.857 76.936 1.00 82.38 97 ASP A C 1
ATOM 691 O O . ASP A 1 97 ? -41.417 -15.952 77.877 1.00 82.38 97 ASP A O 1
ATOM 695 N N . ARG A 1 98 ? -42.605 -14.656 76.489 1.00 77.19 98 ARG A N 1
ATOM 696 C CA . ARG A 1 98 ? -42.155 -13.389 77.094 1.00 77.19 98 ARG A CA 1
ATOM 697 C C . ARG A 1 98 ? -42.614 -13.244 78.549 1.00 77.19 98 ARG A C 1
ATOM 699 O O . ARG A 1 98 ? -41.841 -12.782 79.383 1.00 77.19 98 ARG A O 1
ATOM 706 N N . MET A 1 99 ? -43.824 -13.692 78.880 1.00 76.00 99 MET A N 1
ATOM 707 C CA . MET A 1 99 ? -44.356 -13.727 80.248 1.00 76.00 99 MET A CA 1
ATOM 708 C C . MET A 1 99 ? -43.656 -14.791 81.119 1.00 76.00 99 MET A C 1
ATOM 710 O O . MET A 1 99 ? -43.466 -14.600 82.319 1.00 76.00 99 MET A O 1
ATOM 714 N N . GLY A 1 100 ? -43.220 -15.905 80.530 1.00 74.94 100 GLY A N 1
ATOM 715 C CA . GLY A 1 100 ? -42.397 -16.924 81.183 1.00 74.94 100 GLY A CA 1
ATOM 716 C C . GLY A 1 100 ? -41.040 -16.354 81.587 1.00 74.94 100 GLY A C 1
ATOM 717 O O . GLY A 1 100 ? -40.661 -16.432 82.757 1.00 74.94 100 GLY A O 1
ATOM 718 N N . LYS A 1 101 ? -40.382 -15.655 80.655 1.00 73.25 101 LYS A N 1
ATOM 719 C CA . LYS A 1 101 ? -39.149 -14.888 80.900 1.00 73.25 101 LYS A CA 1
ATOM 720 C C . LYS A 1 101 ? -39.361 -13.761 81.928 1.00 73.25 101 LYS A C 1
ATOM 722 O O . LYS A 1 101 ? -38.489 -13.533 82.767 1.00 73.25 101 LYS A O 1
ATOM 727 N N . PHE A 1 102 ? -40.530 -13.106 81.926 1.00 64.62 102 PHE A N 1
ATOM 728 C CA . PHE A 1 102 ? -40.948 -12.106 82.926 1.00 64.62 102 PHE A CA 1
ATOM 729 C C . PHE A 1 102 ? -41.040 -12.709 84.335 1.00 64.62 102 PHE A C 1
ATOM 731 O O . PHE A 1 102 ? -40.477 -12.166 85.286 1.00 64.62 102 PHE A O 1
ATOM 738 N N . ARG A 1 103 ? -41.672 -13.881 84.471 1.00 68.75 103 ARG A N 1
ATOM 739 C CA . ARG A 1 103 ? -41.806 -14.595 85.749 1.00 68.75 103 ARG A CA 1
ATOM 740 C C . ARG A 1 103 ? -40.464 -15.096 86.282 1.00 68.75 103 ARG A C 1
ATOM 742 O O . ARG A 1 103 ? -40.226 -15.049 87.488 1.00 68.75 103 ARG A O 1
ATOM 749 N N . GLU A 1 104 ? -39.587 -15.572 85.406 1.00 70.56 104 GLU A N 1
ATOM 750 C CA . GLU A 1 104 ? -38.265 -16.084 85.776 1.00 70.56 104 GLU A CA 1
ATOM 751 C C . GLU A 1 104 ? -37.318 -14.963 86.239 1.00 70.56 104 GLU A C 1
ATOM 753 O O . GLU A 1 104 ? -36.703 -15.077 87.304 1.00 70.56 104 GLU A O 1
ATOM 758 N N . LYS A 1 105 ? -37.291 -13.823 85.531 1.00 61.84 105 LYS A N 1
ATOM 759 C CA . LYS A 1 105 ? -36.529 -12.625 85.938 1.00 61.84 105 LYS A CA 1
ATOM 760 C C . LYS A 1 105 ? -37.076 -11.985 87.224 1.00 61.84 105 LYS A C 1
ATOM 762 O O . LYS A 1 105 ? -36.283 -11.579 88.075 1.00 61.84 105 LYS A O 1
ATOM 767 N N . ALA A 1 106 ? -38.399 -11.948 87.409 1.00 59.72 106 ALA A N 1
ATOM 768 C CA . ALA A 1 106 ? -39.035 -11.463 88.639 1.00 59.72 106 ALA A CA 1
ATOM 769 C C . ALA A 1 106 ? -38.668 -12.322 89.861 1.00 59.72 106 ALA A C 1
ATOM 771 O O . ALA A 1 106 ? -38.311 -11.799 90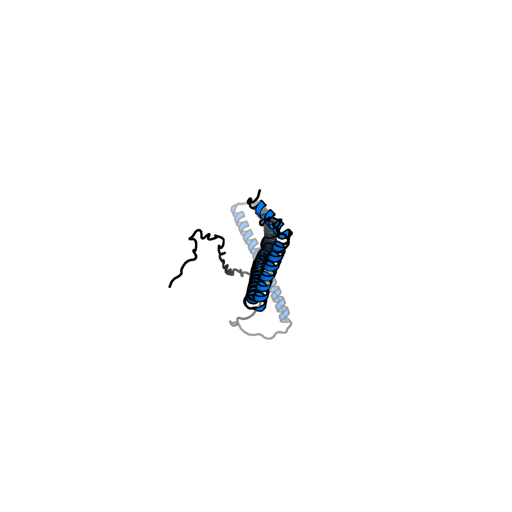.920 1.00 59.72 106 ALA A O 1
ATOM 772 N N . LYS A 1 107 ? -38.670 -13.652 89.696 1.00 63.34 107 LYS A N 1
ATOM 773 C CA . LYS A 1 107 ? -38.291 -14.603 90.750 1.00 63.34 107 LYS A CA 1
ATOM 774 C C . LYS A 1 107 ? -36.799 -14.527 91.102 1.00 63.34 107 LYS A C 1
ATOM 776 O O . LYS A 1 107 ? -36.449 -14.709 92.264 1.00 63.34 107 LYS A O 1
ATOM 781 N N . GLY A 1 108 ? -35.937 -14.229 90.127 1.00 60.28 108 GLY A N 1
ATOM 782 C CA . GLY A 1 108 ? -34.488 -14.114 90.322 1.00 60.28 108 GLY A CA 1
ATOM 783 C C . GLY A 1 108 ? -34.012 -12.840 91.033 1.00 60.28 108 GLY A C 1
ATOM 784 O O . GLY A 1 108 ? -32.927 -12.860 91.606 1.00 60.28 108 GLY A O 1
ATOM 785 N N . LYS A 1 109 ? -34.787 -11.740 91.020 1.00 60.47 109 LYS A N 1
ATOM 786 C CA . LYS A 1 109 ? -34.329 -10.426 91.529 1.00 60.47 109 LYS A CA 1
ATOM 787 C C . LYS A 1 109 ? -35.140 -9.803 92.683 1.00 60.47 109 LYS A C 1
ATOM 789 O O . LYS A 1 109 ? -34.710 -8.770 93.177 1.00 60.47 109 LYS A O 1
ATOM 794 N N . LYS A 1 110 ? -36.249 -10.403 93.157 1.00 57.53 110 LYS A N 1
ATOM 795 C CA . LYS A 1 110 ? -37.131 -9.833 94.219 1.00 57.53 110 LYS A CA 1
ATOM 796 C C . LYS A 1 110 ? -37.462 -8.337 93.996 1.00 57.53 110 LYS A C 1
ATOM 798 O O . LYS A 1 110 ? -37.334 -7.527 94.908 1.00 57.53 110 LYS A O 1
ATOM 803 N N . LEU A 1 111 ? -37.851 -7.969 92.777 1.00 58.72 111 LEU A N 1
ATOM 804 C CA . LEU A 1 111 ? -38.195 -6.587 92.414 1.00 58.72 111 LEU A CA 1
ATOM 805 C C . LEU A 1 111 ? -39.719 -6.392 92.411 1.00 58.72 111 LEU A C 1
ATOM 807 O O . LEU A 1 111 ? -40.449 -7.324 92.073 1.00 58.72 111 LEU A O 1
ATOM 811 N N . ASP A 1 112 ? -40.182 -5.196 92.786 1.00 63.41 112 ASP A N 1
ATOM 812 C CA . ASP A 1 112 ? -41.593 -4.794 92.709 1.00 63.41 112 ASP A CA 1
ATOM 813 C C . ASP A 1 112 ? -42.023 -4.574 91.243 1.00 63.41 112 ASP A C 1
ATOM 815 O O . ASP A 1 112 ? -41.192 -4.342 90.359 1.00 63.41 112 ASP A O 1
ATOM 819 N N . ASN A 1 113 ? -43.327 -4.653 90.962 1.00 63.75 113 ASN A N 1
ATOM 820 C CA . ASN A 1 113 ? -43.881 -4.608 89.602 1.00 63.75 113 ASN A CA 1
ATOM 821 C C . ASN A 1 113 ? -43.442 -3.357 88.810 1.00 63.75 113 ASN A C 1
ATOM 823 O O . ASN A 1 113 ? -43.255 -3.447 87.597 1.00 63.75 113 ASN A O 1
ATOM 827 N N . GLY A 1 114 ? -43.230 -2.213 89.473 1.00 69.12 114 GLY A N 1
ATOM 828 C CA . GLY A 1 114 ? -42.744 -0.979 88.836 1.00 69.12 114 GLY A CA 1
ATOM 829 C C . GLY A 1 114 ? -41.287 -1.053 88.355 1.00 69.12 114 GLY A C 1
ATOM 830 O O . GLY A 1 114 ? -40.978 -0.606 87.249 1.00 69.12 114 GLY A O 1
ATOM 831 N N . ASP A 1 115 ? -40.408 -1.689 89.131 1.00 67.00 115 ASP A N 1
ATOM 832 C CA . ASP A 1 115 ? -38.987 -1.857 88.795 1.00 67.00 115 ASP A CA 1
ATOM 833 C C . ASP A 1 115 ? -38.768 -2.923 87.712 1.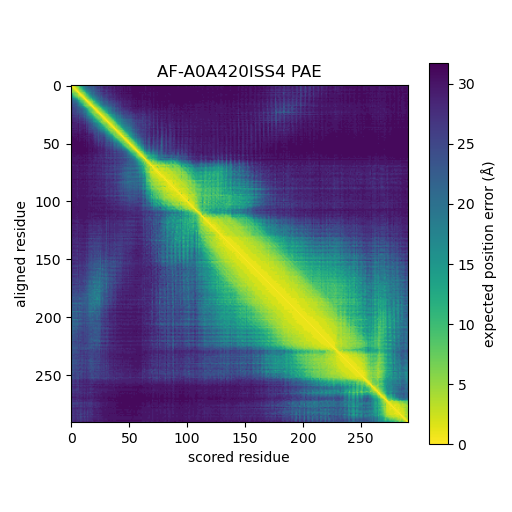00 67.00 115 ASP A C 1
ATOM 835 O O . ASP A 1 115 ? -37.820 -2.859 86.927 1.00 67.00 115 ASP A O 1
ATOM 839 N N . LEU A 1 116 ? -39.671 -3.902 87.618 1.00 67.44 116 LEU A N 1
ATOM 840 C CA . LEU A 1 116 ? -39.669 -4.893 86.539 1.00 67.44 116 LEU A CA 1
ATOM 841 C C . LEU A 1 116 ? -40.101 -4.286 85.203 1.00 67.44 116 LEU A C 1
ATOM 843 O O . LEU A 1 116 ? -39.470 -4.552 84.179 1.00 67.44 116 LEU A O 1
ATOM 847 N N . VAL A 1 117 ? -41.139 -3.446 85.208 1.00 75.38 117 VAL A N 1
ATOM 848 C CA . VAL A 1 117 ? -41.584 -2.726 84.006 1.00 75.38 117 VAL A CA 1
ATOM 849 C C . VAL A 1 117 ? -40.504 -1.754 83.529 1.00 75.38 117 VAL A C 1
ATOM 851 O O . VAL A 1 117 ? -40.255 -1.685 82.327 1.00 75.38 117 VAL A O 1
ATOM 854 N N . SER A 1 118 ? -39.797 -1.066 84.433 1.00 77.31 118 SER A N 1
ATOM 855 C CA . SER A 1 118 ? -38.692 -0.173 84.056 1.00 77.31 118 SER A CA 1
ATOM 856 C C . SER A 1 118 ? -37.475 -0.935 83.509 1.00 77.31 118 SER A C 1
ATOM 858 O O . SER A 1 118 ? -36.889 -0.517 82.509 1.00 77.31 118 SER A O 1
ATOM 860 N N . ALA A 1 119 ? -37.133 -2.095 84.083 1.00 74.19 119 ALA A N 1
ATOM 861 C CA . ALA A 1 119 ? -36.061 -2.952 83.580 1.00 74.19 119 ALA A CA 1
ATOM 862 C C . ALA A 1 119 ? -36.368 -3.492 82.174 1.00 74.19 119 ALA A C 1
ATOM 864 O O . ALA A 1 119 ? -35.500 -3.434 81.302 1.00 74.19 119 ALA A O 1
ATOM 865 N N . VAL A 1 120 ? -37.601 -3.945 81.926 1.00 74.62 120 VAL A N 1
ATOM 866 C CA . VAL A 1 120 ? -38.051 -4.410 80.603 1.00 74.62 120 VAL A CA 1
ATOM 867 C C . VAL A 1 120 ? -38.128 -3.257 79.609 1.00 74.62 120 VAL A C 1
ATOM 869 O O . VAL A 1 120 ? -37.637 -3.393 78.494 1.00 74.62 120 VAL A O 1
ATOM 872 N N . ALA A 1 121 ? -38.661 -2.102 80.008 1.00 79.81 121 ALA A N 1
ATOM 873 C CA . ALA A 1 121 ? -38.649 -0.908 79.169 1.00 79.81 121 ALA A CA 1
ATOM 874 C C . ALA A 1 121 ? -37.212 -0.512 78.794 1.00 79.81 121 ALA A C 1
ATOM 876 O O . ALA A 1 121 ? -36.959 -0.147 77.653 1.00 79.81 121 ALA A O 1
ATOM 877 N N . SER A 1 122 ? -36.249 -0.653 79.713 1.00 80.25 122 SER A N 1
ATOM 878 C CA . SER A 1 122 ? -34.834 -0.393 79.428 1.00 80.25 122 SER A CA 1
ATOM 879 C C . SER A 1 122 ? -34.198 -1.430 78.496 1.00 80.25 122 SER A C 1
ATOM 881 O O . SER A 1 122 ? -33.329 -1.075 77.706 1.00 80.25 122 SER A O 1
ATOM 883 N N . GLU A 1 123 ? -34.612 -2.697 78.573 1.00 81.56 123 GLU A N 1
ATOM 884 C CA . GLU A 1 123 ? -34.121 -3.791 77.727 1.00 81.56 123 GLU A CA 1
ATOM 885 C C . GLU A 1 123 ? -34.684 -3.669 76.308 1.00 81.56 123 GLU A C 1
ATOM 887 O O . GLU A 1 123 ? -33.910 -3.641 75.359 1.00 81.56 123 GLU A O 1
ATOM 892 N N . ILE A 1 124 ? -35.993 -3.430 76.176 1.00 82.38 124 ILE A N 1
ATOM 893 C CA . ILE A 1 124 ? -36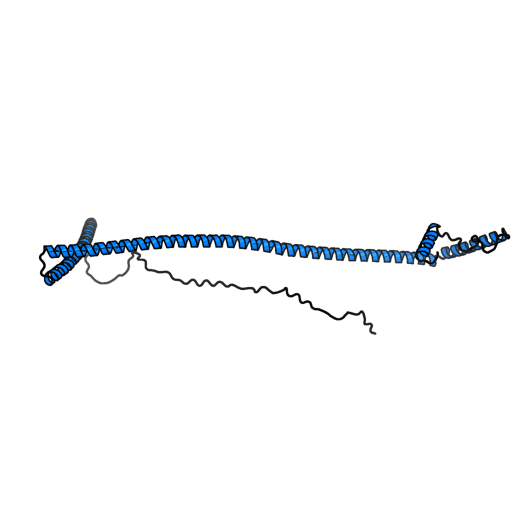.651 -3.127 74.897 1.00 82.38 124 ILE A CA 1
ATOM 894 C C . ILE A 1 124 ? -36.057 -1.861 74.279 1.00 82.38 124 ILE A C 1
ATOM 896 O O . ILE A 1 124 ? -35.775 -1.836 73.088 1.00 82.38 124 ILE A O 1
ATOM 900 N N . ASN A 1 125 ? -35.809 -0.813 75.071 1.00 86.06 125 ASN A N 1
ATOM 901 C CA . ASN A 1 125 ? -35.192 0.407 74.556 1.00 86.06 125 ASN A CA 1
ATOM 902 C C . ASN A 1 125 ? -33.741 0.155 74.108 1.00 86.06 125 ASN A C 1
ATOM 904 O O . ASN A 1 125 ? -33.315 0.680 73.086 1.00 86.06 125 ASN A O 1
ATOM 908 N N . LYS A 1 126 ? -32.964 -0.673 74.819 1.00 86.75 126 LYS A N 1
ATOM 909 C CA . LYS A 1 126 ? -31.610 -1.067 74.387 1.00 86.75 126 LYS A CA 1
ATOM 910 C C . LYS A 1 126 ? -31.632 -1.895 73.104 1.00 86.75 126 LYS A C 1
ATOM 912 O O . LYS A 1 126 ? -30.825 -1.621 72.223 1.00 86.75 126 LYS A O 1
ATOM 917 N N . GLU A 1 127 ? -32.542 -2.858 72.990 1.00 83.62 127 GLU A N 1
ATOM 918 C CA . GLU A 1 127 ? -32.739 -3.652 71.772 1.00 83.62 127 GLU A CA 1
ATOM 919 C C . GLU A 1 127 ? -33.179 -2.767 70.602 1.00 83.62 127 GLU A C 1
ATOM 921 O O . GLU A 1 127 ? -32.594 -2.857 69.528 1.00 83.62 127 GLU A O 1
ATOM 926 N N . SER A 1 128 ? -34.119 -1.842 70.816 1.00 85.25 128 SER A N 1
ATOM 927 C CA . SER A 1 128 ? -34.568 -0.891 69.791 1.00 85.25 128 SER A CA 1
ATOM 928 C C . SER A 1 128 ? -33.424 0.013 69.322 1.00 85.25 128 SER A C 1
ATOM 930 O O . SER A 1 128 ? -33.192 0.137 68.125 1.00 85.25 128 SER A O 1
ATOM 932 N N . ASN A 1 129 ? -32.626 0.558 70.248 1.00 85.19 129 ASN A N 1
ATOM 933 C CA . ASN A 1 129 ? -31.438 1.350 69.911 1.00 85.19 129 ASN A CA 1
ATOM 934 C C . ASN A 1 129 ? -30.353 0.522 69.197 1.00 85.19 129 ASN A C 1
ATOM 936 O O . ASN A 1 129 ? -29.604 1.061 68.385 1.00 85.19 129 ASN A O 1
ATOM 940 N N . ASN A 1 130 ? -30.226 -0.771 69.510 1.00 90.62 130 ASN A N 1
ATOM 941 C CA . ASN A 1 130 ? -29.296 -1.666 68.822 1.00 90.62 130 ASN A CA 1
ATOM 942 C C . ASN A 1 130 ? -29.753 -1.934 67.383 1.00 90.62 130 ASN A C 1
ATOM 944 O O . ASN A 1 130 ? -28.964 -1.788 66.455 1.00 90.62 130 ASN A O 1
ATOM 948 N N . ILE A 1 131 ? -31.040 -2.234 67.196 1.00 91.88 131 ILE A N 1
ATOM 949 C CA . ILE A 1 131 ? -31.645 -2.437 65.877 1.00 91.88 131 ILE A CA 1
ATOM 950 C C . ILE A 1 131 ? -31.522 -1.165 65.037 1.00 91.88 131 ILE A C 1
ATOM 952 O O . ILE A 1 131 ? -31.168 -1.241 63.869 1.00 91.88 131 ILE A O 1
ATOM 956 N N . GLU A 1 132 ? -31.760 0.015 65.610 1.00 92.00 132 GLU A N 1
ATOM 957 C CA . GLU A 1 132 ? -31.602 1.289 64.899 1.00 92.00 132 GLU A CA 1
ATOM 958 C C . GLU A 1 132 ? -30.156 1.544 64.453 1.00 92.00 132 GLU A C 1
ATOM 960 O O . GLU A 1 132 ? -29.937 2.027 63.339 1.00 92.00 132 GLU A O 1
ATOM 965 N N . LYS A 1 133 ? -29.166 1.178 65.278 1.00 93.50 133 LYS A N 1
ATOM 966 C CA . LYS A 1 133 ? -27.747 1.248 64.902 1.00 93.50 133 LYS A CA 1
ATOM 967 C C . LYS A 1 133 ? -27.424 0.296 63.763 1.00 93.50 133 LYS A C 1
ATOM 969 O O . LYS A 1 133 ? -26.890 0.754 62.758 1.00 93.50 133 LYS A O 1
ATOM 974 N N . GLU A 1 134 ? -27.813 -0.971 63.873 1.00 94.00 134 GLU A N 1
ATOM 975 C CA . GLU A 1 134 ? -27.624 -1.963 62.809 1.00 94.00 134 GLU A CA 1
ATOM 976 C C . GLU A 1 134 ? -28.298 -1.505 61.509 1.00 94.00 134 GLU A C 1
ATOM 978 O O . GLU A 1 134 ? -27.700 -1.551 60.440 1.00 94.00 134 GLU A O 1
ATOM 983 N N . LEU A 1 135 ? -29.512 -0.960 61.591 1.00 92.56 135 LEU A N 1
ATOM 984 C CA . LEU A 1 135 ? -30.234 -0.419 60.441 1.00 92.56 135 LEU A CA 1
ATOM 985 C C . LEU A 1 135 ? -29.483 0.778 59.828 1.00 92.56 135 LEU A C 1
ATOM 987 O O . LEU A 1 135 ? -29.388 0.886 58.604 1.00 92.56 135 LEU A O 1
ATOM 991 N N . SER A 1 136 ? -28.910 1.660 60.652 1.00 94.44 136 SER A N 1
ATOM 992 C CA . SER A 1 136 ? -28.092 2.782 60.178 1.00 94.44 136 SER A CA 1
ATOM 993 C C . SER A 1 136 ? -26.798 2.321 59.495 1.00 94.44 136 SER A C 1
ATOM 995 O O . SER A 1 136 ? -26.435 2.855 58.447 1.00 94.44 136 SER A O 1
ATOM 997 N N . GLU A 1 137 ? -26.148 1.287 60.031 1.00 96.00 137 GLU A N 1
ATOM 998 C CA . GLU A 1 137 ? -24.929 0.697 59.477 1.00 96.00 137 GLU A CA 1
ATOM 999 C C . GLU A 1 137 ? -25.218 -0.018 58.156 1.00 96.00 137 GLU A C 1
ATOM 1001 O O . GLU A 1 137 ? -24.524 0.220 57.169 1.00 96.00 137 GLU A O 1
ATOM 1006 N N . LEU A 1 138 ? -26.292 -0.812 58.092 1.00 94.94 138 LEU A N 1
ATOM 1007 C CA . LEU A 1 138 ? -26.725 -1.479 56.864 1.00 94.94 138 LEU A CA 1
ATOM 1008 C C . LEU A 1 138 ? -27.110 -0.471 55.777 1.00 94.94 138 LEU A C 1
ATOM 1010 O O . LEU A 1 138 ? -26.777 -0.681 54.614 1.00 94.94 138 LEU A O 1
ATOM 1014 N N . ARG A 1 139 ? -27.782 0.635 56.127 1.00 95.50 139 ARG A N 1
ATOM 1015 C CA . ARG A 1 139 ? -28.093 1.708 55.166 1.00 95.50 139 ARG A CA 1
ATOM 1016 C C . ARG A 1 139 ? -26.834 2.378 54.639 1.00 95.50 139 ARG A C 1
ATOM 1018 O O . ARG A 1 139 ? -26.728 2.593 53.438 1.00 95.50 139 ARG A O 1
ATOM 1025 N N . ARG A 1 140 ? -25.872 2.665 55.515 1.00 95.69 140 ARG A N 1
ATOM 1026 C CA . ARG A 1 140 ? -24.598 3.262 55.112 1.00 95.69 140 ARG A CA 1
ATOM 1027 C C . ARG A 1 140 ? -23.792 2.325 54.210 1.00 95.69 140 ARG A C 1
ATOM 1029 O O . ARG A 1 140 ? -23.295 2.768 53.182 1.00 95.69 140 ARG A O 1
ATOM 1036 N N . ALA A 1 141 ? -23.713 1.040 54.552 1.00 96.00 141 ALA A N 1
ATOM 1037 C CA . ALA A 1 141 ? -23.058 0.032 53.720 1.00 96.00 141 ALA A CA 1
ATOM 1038 C C . ALA A 1 141 ? -23.775 -0.142 52.369 1.00 96.00 141 ALA A C 1
ATOM 1040 O O . ALA A 1 141 ? -23.133 -0.303 51.332 1.00 96.00 141 ALA A O 1
ATOM 1041 N N . LEU A 1 142 ? -25.109 -0.061 52.351 1.00 95.88 142 LEU A N 1
ATOM 1042 C CA . LEU A 1 142 ? -25.875 -0.060 51.109 1.00 95.88 142 LEU A CA 1
ATOM 1043 C C . LEU A 1 142 ? -25.506 1.153 50.243 1.00 95.88 142 LEU A C 1
ATOM 1045 O O . LEU A 1 142 ? -25.179 0.976 49.078 1.00 95.88 142 LEU A O 1
ATOM 1049 N N . GLU A 1 143 ? -25.494 2.365 50.798 1.00 96.19 143 GLU A N 1
ATOM 1050 C CA . GLU A 1 143 ? -25.112 3.576 50.056 1.00 96.19 143 GLU A CA 1
ATOM 1051 C C . GLU A 1 143 ? -23.675 3.507 49.513 1.00 96.19 143 GLU A C 1
ATOM 1053 O O . GLU A 1 143 ? -23.443 3.845 48.352 1.00 96.19 143 GLU A O 1
ATOM 1058 N N . GLU A 1 144 ? -22.724 3.021 50.313 1.00 96.81 144 GLU A N 1
ATOM 1059 C CA . GLU A 1 144 ? -21.326 2.837 49.907 1.00 96.81 144 GLU A CA 1
ATOM 1060 C C . GLU A 1 144 ? -21.204 1.832 48.755 1.00 96.81 144 GLU A C 1
ATOM 1062 O O . GLU A 1 144 ? -20.663 2.159 47.698 1.00 96.81 144 GLU A O 1
ATOM 1067 N N . THR A 1 145 ? -21.818 0.653 48.888 1.00 96.12 145 THR A N 1
ATOM 1068 C CA . THR A 1 145 ? -21.820 -0.358 47.817 1.00 96.12 145 THR A CA 1
ATOM 1069 C C . THR A 1 145 ? -22.548 0.126 46.559 1.00 96.12 145 THR A C 1
ATOM 1071 O O . THR A 1 145 ? -22.158 -0.211 45.437 1.00 96.12 145 THR A O 1
ATOM 1074 N N . GLU A 1 146 ? -23.584 0.960 46.691 1.00 96.75 146 GLU A N 1
ATOM 1075 C CA . GLU A 1 146 ? -24.236 1.579 45.541 1.00 96.75 146 GLU A CA 1
ATOM 1076 C C . GLU A 1 146 ? -23.325 2.564 44.805 1.00 96.75 146 GLU A C 1
ATOM 1078 O O . GLU A 1 146 ? -23.382 2.621 43.570 1.00 96.75 146 GLU A O 1
ATOM 1083 N N . LEU A 1 147 ? -22.529 3.348 45.537 1.00 96.94 147 LEU A N 1
ATOM 1084 C CA . LEU A 1 147 ? -21.554 4.277 44.969 1.00 96.94 147 LEU A CA 1
ATOM 1085 C C . LEU A 1 147 ? -20.432 3.519 44.260 1.00 96.94 147 LEU A C 1
ATOM 1087 O O . LEU A 1 147 ? -20.198 3.778 43.078 1.00 96.94 147 LEU A O 1
ATOM 1091 N N . GLU A 1 148 ? -19.834 2.522 44.911 1.00 96.62 148 GLU A N 1
ATOM 1092 C CA . GLU A 1 148 ? -18.799 1.671 44.313 1.00 96.62 148 GLU A CA 1
ATOM 1093 C C . GLU A 1 148 ? -19.304 0.982 43.041 1.00 96.62 148 GLU A C 1
ATOM 1095 O O . GLU A 1 148 ? -18.639 0.991 42.005 1.00 96.62 148 GLU A O 1
ATOM 1100 N N . ARG A 1 149 ? -20.533 0.450 43.061 1.00 96.50 149 ARG A N 1
ATOM 1101 C CA . ARG A 1 149 ? -21.175 -0.132 41.873 1.00 96.50 149 ARG A CA 1
ATOM 1102 C C . ARG A 1 149 ? -21.312 0.891 40.742 1.00 96.50 149 ARG A C 1
ATOM 1104 O O . ARG A 1 149 ? -21.068 0.549 39.585 1.00 96.50 149 ARG A O 1
ATOM 1111 N N . LYS A 1 150 ? -21.712 2.134 41.042 1.00 97.19 150 LYS A N 1
ATOM 1112 C CA . LYS A 1 150 ? -21.839 3.208 40.037 1.00 97.19 150 LYS A CA 1
ATOM 1113 C C . LYS A 1 150 ? -20.478 3.597 39.460 1.00 97.19 150 LYS A C 1
ATOM 1115 O O . LYS A 1 150 ? -20.381 3.840 38.260 1.00 97.19 150 LYS A O 1
ATOM 1120 N N . GLU A 1 151 ? -19.438 3.662 40.281 1.00 96.69 151 GLU A N 1
ATOM 1121 C CA . GLU A 1 151 ? -18.074 3.965 39.837 1.00 96.69 151 GLU A CA 1
ATOM 1122 C C . GLU A 1 151 ? -17.482 2.838 38.994 1.00 96.69 151 GLU A C 1
ATOM 1124 O O . GLU A 1 151 ? -16.955 3.094 37.910 1.00 96.69 151 GLU A O 1
ATOM 1129 N N . ASN A 1 152 ? -17.665 1.588 39.416 1.00 96.56 152 ASN A N 1
ATOM 1130 C CA . ASN A 1 152 ? -17.229 0.421 38.659 1.00 96.56 152 ASN A CA 1
ATOM 1131 C C . ASN A 1 152 ? -17.953 0.327 37.304 1.00 96.56 152 ASN A C 1
ATOM 1133 O O . ASN A 1 152 ? -17.333 0.059 36.277 1.00 96.56 152 ASN A O 1
ATOM 1137 N N . TRP A 1 153 ? -19.253 0.643 37.263 1.00 97.50 153 TRP A N 1
ATOM 1138 C CA . TRP A 1 153 ? -19.993 0.740 36.002 1.00 97.50 153 TRP A CA 1
ATOM 1139 C C . TRP A 1 153 ? -19.437 1.833 35.083 1.00 97.50 153 TRP A C 1
ATOM 1141 O O . TRP A 1 153 ? -19.251 1.594 33.891 1.00 97.50 153 TRP A O 1
ATOM 1151 N N . LYS A 1 154 ? -19.119 3.020 35.619 1.00 97.88 154 LYS A N 1
ATOM 1152 C CA . LYS A 1 154 ? -18.476 4.086 34.832 1.00 97.88 154 LYS A CA 1
ATOM 1153 C C . LYS A 1 154 ? -17.152 3.604 34.248 1.00 97.88 154 LYS A C 1
ATOM 1155 O O . LYS A 1 154 ? -16.919 3.803 33.060 1.00 97.88 154 LYS A O 1
ATOM 1160 N N . LEU A 1 155 ? -16.312 2.950 35.050 1.00 97.44 155 LEU A N 1
ATOM 1161 C CA . LEU A 1 155 ? -15.038 2.405 34.585 1.00 97.44 155 LEU A CA 1
ATOM 1162 C C . LEU A 1 155 ? -15.235 1.371 33.469 1.00 97.44 155 LEU A C 1
ATOM 1164 O O . LEU A 1 155 ? -14.533 1.428 32.462 1.00 97.44 155 LEU A O 1
ATOM 1168 N N . ALA A 1 156 ? -16.218 0.479 33.606 1.00 97.56 156 ALA A N 1
ATOM 1169 C CA . ALA A 1 156 ? -16.556 -0.496 32.573 1.00 97.56 156 ALA A CA 1
ATOM 1170 C C . ALA A 1 156 ? -16.986 0.180 31.259 1.00 97.56 156 ALA A C 1
ATOM 1172 O O . ALA A 1 156 ? -16.531 -0.217 30.188 1.00 97.56 156 ALA A O 1
ATOM 1173 N N . VAL A 1 157 ? -17.799 1.239 31.335 1.00 97.94 157 VAL A N 1
ATOM 1174 C CA . VAL A 1 157 ? -18.206 2.030 30.161 1.00 97.94 157 VAL A CA 1
ATOM 1175 C C . VAL A 1 157 ? -17.007 2.734 29.520 1.00 97.94 157 VAL A C 1
ATOM 1177 O O . VAL A 1 157 ? -16.855 2.683 28.302 1.00 97.94 157 VAL A O 1
ATOM 1180 N N . TYR A 1 158 ? -16.116 3.344 30.309 1.00 98.19 158 TYR A N 1
ATOM 1181 C CA . TYR A 1 158 ? -14.890 3.949 29.777 1.00 98.19 158 TYR A CA 1
ATOM 1182 C C . TYR A 1 158 ? -13.991 2.914 29.095 1.00 98.19 158 TYR A C 1
ATOM 1184 O O . TYR A 1 158 ? -13.501 3.166 27.996 1.00 98.19 158 TYR A O 1
ATOM 1192 N N . GLY A 1 159 ? -13.816 1.739 29.704 1.00 98.19 159 GLY A N 1
ATOM 1193 C CA . GLY A 1 159 ? -13.068 0.635 29.106 1.00 98.19 159 GLY A CA 1
ATOM 1194 C C . GLY A 1 159 ? -13.680 0.175 27.783 1.00 98.19 159 GLY A C 1
ATOM 1195 O O . GLY A 1 159 ? -12.958 0.008 26.803 1.00 98.19 159 GLY A O 1
ATOM 1196 N N . ALA A 1 160 ? -15.007 0.040 27.721 1.00 97.44 160 ALA A N 1
ATOM 1197 C CA . ALA A 1 160 ? -15.714 -0.322 26.496 1.00 97.44 160 ALA A CA 1
ATOM 1198 C C . ALA A 1 160 ? -15.527 0.723 25.385 1.00 97.44 160 ALA A C 1
ATOM 1200 O O . ALA A 1 160 ? -15.259 0.350 24.245 1.00 97.44 160 ALA A O 1
ATOM 1201 N N . ASN A 1 161 ? -15.598 2.014 25.717 1.00 97.94 161 ASN A N 1
ATOM 1202 C CA . ASN A 1 161 ? -15.383 3.095 24.752 1.00 97.94 161 ASN A CA 1
ATOM 1203 C C . ASN A 1 161 ? -13.945 3.102 24.215 1.00 97.94 161 ASN A C 1
ATOM 1205 O O . ASN A 1 161 ? -13.747 3.177 23.009 1.00 97.94 161 ASN A O 1
ATOM 1209 N N . ILE A 1 162 ? -12.941 2.944 25.086 1.00 98.31 162 ILE A N 1
ATOM 1210 C CA . ILE A 1 162 ? -11.533 2.870 24.663 1.00 98.31 162 ILE A CA 1
ATOM 1211 C C . ILE A 1 162 ? -11.304 1.664 23.749 1.00 98.31 162 ILE A C 1
ATOM 1213 O O . ILE A 1 162 ? -10.593 1.770 22.752 1.00 98.31 162 ILE A O 1
ATOM 1217 N N . LEU A 1 163 ? -11.893 0.510 24.076 1.00 97.88 163 LEU A N 1
ATOM 1218 C CA . LEU A 1 163 ? -11.786 -0.678 23.232 1.00 97.88 163 LEU A CA 1
ATOM 1219 C C . LEU A 1 163 ? -12.474 -0.470 21.880 1.00 97.88 163 LEU A C 1
ATOM 1221 O O . LEU A 1 163 ? -11.902 -0.856 20.865 1.00 97.88 163 LEU A O 1
ATOM 1225 N N . ALA A 1 164 ? -13.643 0.171 21.848 1.00 97.81 164 ALA A N 1
ATOM 1226 C CA . ALA A 1 164 ? -14.321 0.520 20.603 1.00 97.81 164 ALA A CA 1
ATOM 1227 C C . ALA A 1 164 ? -13.447 1.441 19.732 1.00 97.81 164 ALA A C 1
ATOM 1229 O O . ALA A 1 164 ? -13.168 1.101 18.580 1.00 97.81 164 ALA A O 1
ATOM 1230 N N . ASP A 1 165 ? -12.909 2.519 20.304 1.00 98.31 165 ASP A N 1
ATOM 1231 C CA . ASP A 1 165 ? -12.007 3.441 19.604 1.00 98.31 165 ASP A CA 1
ATOM 1232 C C . ASP A 1 165 ? -10.756 2.719 19.089 1.00 98.31 165 ASP A C 1
ATOM 1234 O O . ASP A 1 165 ? -10.353 2.882 17.936 1.00 98.31 165 ASP A O 1
ATOM 1238 N N . LEU A 1 166 ? -10.147 1.869 19.919 1.00 98.31 166 LEU A N 1
ATOM 1239 C CA . LEU A 1 166 ? -8.968 1.097 19.539 1.00 98.31 166 LEU A CA 1
ATOM 1240 C C . LEU A 1 166 ? -9.281 0.138 18.387 1.00 98.31 166 LEU A C 1
ATOM 1242 O O . LEU A 1 166 ? -8.485 0.034 17.454 1.00 98.31 166 LEU A O 1
ATOM 1246 N N . THR A 1 167 ? -10.439 -0.528 18.403 1.00 98.12 167 THR A N 1
ATOM 1247 C CA . THR A 1 167 ? -10.853 -1.394 17.289 1.00 98.12 167 THR A CA 1
ATOM 1248 C C . THR A 1 167 ? -11.070 -0.610 15.999 1.00 98.12 167 THR A C 1
ATOM 1250 O O . THR A 1 167 ? -10.620 -1.056 14.943 1.00 98.12 167 THR A O 1
ATOM 1253 N N . GLU A 1 168 ? -11.660 0.585 16.066 1.00 97.94 168 GLU A N 1
ATOM 1254 C CA . GLU A 1 168 ? -11.838 1.446 14.895 1.00 97.94 168 GLU A CA 1
ATOM 1255 C C . GLU A 1 168 ? -10.486 1.883 14.314 1.00 97.94 168 GLU A C 1
ATOM 1257 O O . GLU A 1 168 ? -10.247 1.754 13.109 1.00 97.94 168 GLU A O 1
ATOM 1262 N N . LYS A 1 169 ? -9.558 2.329 15.170 1.00 97.94 169 LYS A N 1
ATOM 1263 C CA . LYS A 1 169 ? -8.207 2.723 14.744 1.00 97.94 169 LYS A CA 1
ATOM 1264 C C . LYS A 1 169 ? -7.413 1.554 14.177 1.00 97.94 169 LYS A C 1
ATOM 1266 O O . LYS A 1 169 ? -6.699 1.743 13.195 1.00 97.94 169 LYS A O 1
ATOM 1271 N N . LEU A 1 170 ? -7.555 0.351 14.731 1.00 98.19 170 LEU A N 1
ATOM 1272 C CA . LEU A 1 170 ? -6.921 -0.849 14.180 1.00 98.19 170 LEU A CA 1
ATOM 1273 C C . LEU A 1 170 ? -7.476 -1.217 12.803 1.00 98.19 170 LEU A C 1
ATOM 1275 O O . LEU A 1 170 ? -6.701 -1.592 11.924 1.00 98.19 170 LEU A O 1
ATOM 1279 N N . HIS A 1 171 ? -8.788 -1.100 12.593 1.00 98.31 171 HIS A N 1
ATOM 1280 C CA . HIS A 1 171 ? -9.388 -1.339 11.280 1.00 98.31 171 HIS A CA 1
ATOM 1281 C C . HIS A 1 171 ? -8.897 -0.319 10.247 1.00 98.31 171 HIS A C 1
ATOM 1283 O O . HIS A 1 171 ? -8.428 -0.724 9.185 1.00 98.31 171 HIS A O 1
ATOM 1289 N N . GLN A 1 172 ? -8.902 0.974 10.591 1.00 98.00 172 GLN A N 1
ATOM 1290 C CA . GLN A 1 172 ? -8.376 2.046 9.734 1.00 98.00 172 GLN A CA 1
ATOM 1291 C C . GLN A 1 172 ? -6.896 1.825 9.396 1.00 98.00 172 GLN A C 1
ATOM 1293 O O . GLN A 1 172 ? -6.496 1.911 8.237 1.00 98.00 172 GLN A O 1
ATOM 1298 N N . PHE A 1 173 ? -6.076 1.493 10.396 1.00 98.44 173 PHE A N 1
ATOM 1299 C CA . PHE A 1 173 ? -4.658 1.210 10.191 1.00 98.44 173 PHE A CA 1
ATOM 1300 C C . PHE A 1 173 ? -4.443 0.019 9.255 1.00 98.44 173 PHE A C 1
ATOM 1302 O O . PHE A 1 173 ? -3.616 0.089 8.347 1.00 98.44 173 PHE A O 1
ATOM 1309 N N . LYS A 1 174 ? -5.189 -1.072 9.457 1.00 98.38 174 LYS A N 1
ATOM 1310 C CA . LYS A 1 174 ? -5.078 -2.271 8.626 1.00 98.38 174 LYS A CA 1
ATOM 1311 C C . LYS A 1 174 ? -5.457 -1.983 7.175 1.00 98.38 174 LYS A C 1
ATOM 1313 O O . LYS A 1 174 ? -4.723 -2.392 6.281 1.00 98.38 174 LYS A O 1
ATOM 1318 N N . GLU A 1 175 ? -6.559 -1.275 6.949 1.00 98.00 175 GLU A N 1
ATOM 1319 C CA . GLU A 1 175 ? -7.008 -0.897 5.607 1.00 98.00 175 GLU A CA 1
ATOM 1320 C C . GLU A 1 175 ? -5.951 -0.052 4.885 1.00 98.00 175 GLU A C 1
ATOM 1322 O O . GLU A 1 175 ? -5.541 -0.393 3.776 1.00 98.00 175 GLU A O 1
ATOM 1327 N N . LEU A 1 176 ? -5.439 0.995 5.539 1.00 98.38 176 LEU A N 1
ATOM 1328 C CA . LEU A 1 176 ? -4.385 1.844 4.976 1.00 98.38 176 LEU A CA 1
ATOM 1329 C C . LEU A 1 176 ? -3.112 1.047 4.670 1.00 98.38 176 LEU A C 1
ATOM 1331 O O . LEU A 1 176 ? -2.540 1.179 3.592 1.00 98.38 176 LEU A O 1
ATOM 1335 N N . HIS A 1 177 ? -2.700 0.167 5.581 1.00 98.44 177 HIS A N 1
ATOM 1336 C CA . HIS A 1 177 ? -1.526 -0.676 5.381 1.00 98.44 177 HIS A CA 1
ATOM 1337 C C . HIS A 1 177 ? -1.703 -1.651 4.201 1.00 98.44 177 HIS A C 1
ATOM 1339 O O . HIS A 1 177 ? -0.781 -1.870 3.410 1.00 98.44 177 HIS A O 1
ATOM 1345 N N . GLU A 1 178 ? -2.881 -2.257 4.049 1.00 98.25 178 GLU A N 1
ATOM 1346 C CA . GLU A 1 178 ? -3.196 -3.111 2.898 1.00 98.25 178 GLU A CA 1
ATOM 1347 C C . GLU A 1 178 ? -3.178 -2.312 1.588 1.00 98.25 178 GLU A C 1
ATOM 1349 O O . GLU A 1 178 ? -2.593 -2.766 0.603 1.00 98.25 178 GLU A O 1
ATOM 1354 N N . ILE A 1 179 ? -3.724 -1.095 1.578 1.00 98.50 179 ILE A N 1
ATOM 1355 C CA . ILE A 1 179 ? -3.677 -0.202 0.412 1.00 98.50 179 ILE A CA 1
ATOM 1356 C C . ILE A 1 179 ? -2.231 0.140 0.040 1.00 98.50 179 ILE A C 1
ATOM 1358 O O . ILE A 1 179 ? -1.859 -0.000 -1.128 1.00 98.50 179 ILE A O 1
ATOM 1362 N N . ASP A 1 180 ? -1.400 0.527 1.007 1.00 98.50 180 ASP A N 1
ATOM 1363 C CA . ASP A 1 180 ? -0.002 0.899 0.767 1.00 98.50 180 ASP A CA 1
ATOM 1364 C C . ASP A 1 180 ? 0.810 -0.280 0.224 1.00 98.50 180 ASP A C 1
ATOM 1366 O O . ASP A 1 180 ? 1.516 -0.156 -0.781 1.00 98.50 180 ASP A O 1
ATOM 1370 N N . THR A 1 181 ? 0.663 -1.460 0.829 1.00 98.38 181 THR A N 1
ATOM 1371 C CA . THR A 1 181 ? 1.349 -2.671 0.352 1.00 98.38 181 THR A CA 1
ATOM 1372 C C . THR A 1 181 ? 0.901 -3.062 -1.056 1.00 98.38 181 THR A C 1
ATOM 1374 O O . THR A 1 181 ? 1.737 -3.377 -1.911 1.00 98.38 181 THR A O 1
ATOM 1377 N N . LEU A 1 182 ? -0.398 -2.985 -1.361 1.00 98.19 182 LEU A N 1
ATOM 1378 C CA . LEU A 1 182 ? -0.910 -3.223 -2.711 1.00 98.19 182 LEU A CA 1
ATOM 1379 C C . LEU A 1 182 ? -0.397 -2.182 -3.712 1.00 98.19 182 LEU A C 1
ATOM 1381 O O . LEU A 1 182 ? -0.015 -2.553 -4.827 1.00 98.19 182 LEU A O 1
ATOM 1385 N N . ALA A 1 183 ? -0.338 -0.906 -3.327 1.00 98.31 183 ALA A N 1
ATOM 1386 C CA . ALA A 1 183 ? 0.206 0.166 -4.152 1.00 98.31 183 ALA A CA 1
ATOM 1387 C C . ALA A 1 183 ? 1.687 -0.077 -4.473 1.00 98.31 183 ALA A C 1
ATOM 1389 O O . ALA A 1 183 ? 2.090 0.044 -5.633 1.00 98.31 183 ALA A O 1
ATOM 1390 N N . TRP A 1 184 ? 2.479 -0.513 -3.491 1.00 98.00 184 TRP A N 1
ATOM 1391 C CA . TRP A 1 184 ? 3.884 -0.878 -3.687 1.00 98.00 184 TRP A CA 1
ATOM 1392 C C . TRP A 1 184 ? 4.028 -2.054 -4.650 1.00 98.00 184 TRP A C 1
ATOM 1394 O O . TRP A 1 184 ? 4.796 -1.986 -5.610 1.00 98.00 184 TRP A O 1
ATOM 1404 N N . HIS A 1 185 ? 3.243 -3.116 -4.456 1.00 98.38 185 HIS A N 1
ATOM 1405 C CA . HIS A 1 185 ? 3.261 -4.266 -5.355 1.00 98.38 185 HIS A CA 1
ATOM 1406 C C . HIS A 1 185 ? 2.814 -3.911 -6.777 1.00 98.38 185 HIS A C 1
ATOM 1408 O O . HIS A 1 185 ? 3.340 -4.466 -7.743 1.00 98.38 185 HIS A O 1
ATOM 1414 N N . LYS A 1 186 ? 1.847 -3.003 -6.933 1.00 98.44 186 LYS A N 1
ATOM 1415 C CA . LYS A 1 186 ? 1.409 -2.511 -8.243 1.00 98.44 186 LYS A CA 1
ATOM 1416 C C . LYS A 1 186 ? 2.512 -1.696 -8.916 1.00 98.44 186 LYS A C 1
ATOM 1418 O O . LYS A 1 186 ? 2.838 -1.990 -10.061 1.00 98.44 186 LYS A O 1
ATOM 1423 N N . ASN A 1 187 ? 3.117 -0.749 -8.199 1.00 98.44 187 ASN A N 1
ATOM 1424 C CA . ASN A 1 187 ? 4.199 0.092 -8.713 1.00 98.44 187 ASN A CA 1
ATOM 1425 C C . ASN A 1 187 ? 5.412 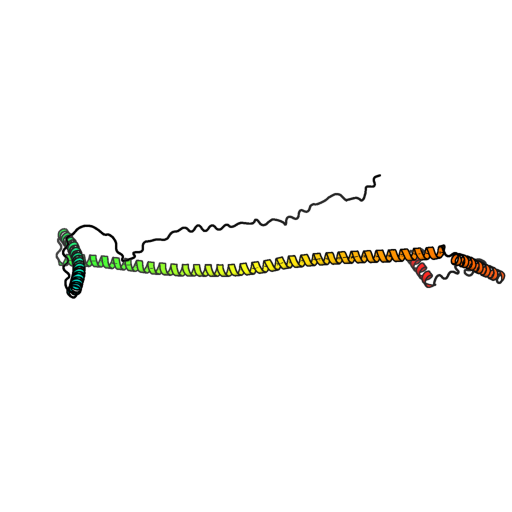-0.754 -9.144 1.00 98.44 187 ASN A C 1
ATOM 1427 O O . ASN A 1 187 ? 5.911 -0.628 -10.262 1.00 98.44 187 ASN A O 1
ATOM 1431 N N . TYR A 1 188 ? 5.820 -1.714 -8.314 1.00 98.50 188 TYR A N 1
ATOM 1432 C CA . TYR A 1 188 ? 6.917 -2.617 -8.656 1.00 98.50 188 TYR A CA 1
ATOM 1433 C C . TYR A 1 188 ? 6.627 -3.442 -9.921 1.00 98.50 188 TYR A C 1
ATOM 1435 O O . TYR A 1 188 ? 7.485 -3.579 -10.793 1.00 98.50 188 TYR A O 1
ATOM 1443 N N . ARG A 1 189 ? 5.394 -3.946 -10.080 1.00 98.19 189 ARG A N 1
ATOM 1444 C CA . ARG A 1 189 ? 4.988 -4.646 -11.311 1.00 98.19 189 ARG A CA 1
ATOM 1445 C C . ARG A 1 189 ? 5.003 -3.730 -12.532 1.00 98.19 189 ARG A C 1
ATOM 1447 O O . ARG A 1 189 ? 5.417 -4.185 -13.594 1.00 98.19 189 ARG A O 1
ATOM 1454 N N . THR A 1 190 ? 4.581 -2.471 -12.396 1.00 98.44 190 THR A N 1
ATOM 1455 C CA . THR A 1 190 ? 4.619 -1.505 -13.504 1.00 98.44 190 THR A CA 1
ATOM 1456 C C . THR A 1 190 ? 6.044 -1.148 -13.909 1.00 98.44 190 THR A C 1
ATOM 1458 O O . THR A 1 190 ? 6.322 -1.114 -15.101 1.00 98.44 190 THR A O 1
ATOM 1461 N N . GLN A 1 191 ? 6.963 -0.976 -12.953 1.00 98.44 191 GLN A N 1
ATOM 1462 C CA . GLN A 1 191 ? 8.383 -0.760 -13.254 1.00 98.44 191 GLN A CA 1
ATOM 1463 C C . GLN A 1 191 ? 8.968 -1.960 -13.999 1.00 98.44 191 GLN A C 1
ATOM 1465 O O . GLN A 1 191 ? 9.574 -1.812 -15.051 1.00 98.44 191 GLN A O 1
ATOM 1470 N N . LEU A 1 192 ? 8.702 -3.174 -13.514 1.00 98.44 192 LEU A N 1
ATOM 1471 C CA . LEU A 1 192 ? 9.206 -4.384 -14.154 1.00 98.44 192 LEU A CA 1
ATOM 1472 C C . LEU A 1 192 ? 8.616 -4.612 -15.559 1.00 98.44 192 LEU A C 1
ATOM 1474 O O . LEU A 1 192 ? 9.243 -5.270 -16.385 1.00 98.44 192 LEU A O 1
ATOM 1478 N N . ALA A 1 193 ? 7.406 -4.121 -15.834 1.00 98.31 193 ALA A N 1
ATOM 1479 C CA . ALA A 1 193 ? 6.842 -4.115 -17.181 1.00 98.31 193 ALA A CA 1
ATOM 1480 C C . ALA A 1 193 ? 7.543 -3.079 -18.074 1.00 98.31 193 ALA A C 1
ATOM 1482 O O . ALA A 1 193 ? 7.991 -3.439 -19.157 1.00 98.31 193 ALA A O 1
ATOM 1483 N N . ALA A 1 194 ? 7.732 -1.849 -17.583 1.00 98.38 194 ALA A N 1
ATOM 1484 C CA . ALA A 1 194 ? 8.421 -0.784 -18.313 1.00 98.38 194 ALA A CA 1
ATOM 1485 C C . ALA A 1 194 ? 9.854 -1.179 -18.712 1.00 98.38 194 ALA A C 1
ATOM 1487 O O . ALA A 1 194 ? 10.232 -1.020 -19.869 1.00 98.38 194 ALA A O 1
ATOM 1488 N N . GLU A 1 195 ? 10.613 -1.790 -17.799 1.00 97.88 195 GLU A N 1
ATOM 1489 C CA . GLU A 1 195 ? 11.969 -2.284 -18.080 1.00 97.88 195 GLU A CA 1
ATOM 1490 C C . GLU A 1 195 ? 11.981 -3.393 -19.144 1.00 97.88 195 GLU A C 1
ATOM 1492 O O . GLU A 1 195 ? 12.879 -3.465 -19.985 1.00 97.88 195 GLU A O 1
ATOM 1497 N N . ARG A 1 196 ? 10.975 -4.280 -19.146 1.00 98.12 196 ARG A N 1
ATOM 1498 C CA . ARG A 1 196 ? 10.850 -5.319 -20.183 1.00 98.12 196 ARG A CA 1
ATOM 1499 C C . ARG A 1 196 ? 10.521 -4.720 -21.544 1.00 98.12 196 ARG A C 1
ATOM 1501 O O . ARG A 1 196 ? 11.099 -5.160 -22.538 1.00 98.12 196 ARG A O 1
ATOM 1508 N N . ASP A 1 197 ? 9.636 -3.732 -21.581 1.00 98.44 197 ASP A N 1
ATOM 1509 C CA . ASP A 1 197 ? 9.259 -3.033 -22.808 1.00 98.44 197 ASP A CA 1
ATOM 1510 C C . ASP A 1 197 ? 10.441 -2.232 -23.371 1.00 98.44 197 ASP A C 1
ATOM 1512 O O . ASP A 1 197 ? 10.704 -2.276 -24.576 1.00 98.44 197 ASP A O 1
ATOM 1516 N N . GLU A 1 198 ? 11.221 -1.569 -22.513 1.00 98.25 198 GLU A N 1
ATOM 1517 C CA . GLU A 1 198 ? 12.455 -0.893 -22.916 1.00 98.25 198 GLU A CA 1
ATOM 1518 C C . GLU A 1 198 ? 13.496 -1.889 -23.439 1.00 98.25 198 GLU A C 1
ATOM 1520 O O . GLU A 1 198 ? 14.076 -1.679 -24.508 1.00 98.25 198 GLU A O 1
ATOM 1525 N N . ASN A 1 199 ? 13.689 -3.023 -22.760 1.00 97.81 199 ASN A N 1
ATOM 1526 C CA . ASN A 1 199 ? 14.611 -4.058 -23.223 1.00 97.81 199 ASN A CA 1
ATOM 1527 C C . ASN A 1 199 ? 14.204 -4.620 -24.593 1.00 97.81 199 ASN A C 1
ATOM 1529 O O . ASN A 1 199 ? 15.058 -4.816 -25.461 1.00 97.81 199 ASN A O 1
ATOM 1533 N N . LEU A 1 200 ? 12.904 -4.852 -24.807 1.00 98.25 200 LEU A N 1
ATOM 1534 C CA . LEU A 1 200 ? 12.359 -5.256 -26.102 1.00 98.25 200 LEU A CA 1
ATOM 1535 C C . LEU A 1 200 ? 12.649 -4.188 -27.165 1.00 98.25 200 LEU A C 1
ATOM 1537 O O . LEU A 1 200 ? 13.175 -4.515 -28.228 1.00 98.25 200 LEU A O 1
ATOM 1541 N N . LYS A 1 201 ? 12.375 -2.914 -26.863 1.00 98.50 201 LYS A N 1
ATOM 1542 C CA . LYS A 1 201 ? 12.612 -1.785 -27.771 1.00 98.50 201 LYS A CA 1
ATOM 1543 C C . LYS A 1 201 ? 14.079 -1.678 -28.184 1.00 98.50 201 LYS A C 1
ATOM 1545 O O . LYS A 1 201 ? 14.363 -1.553 -29.373 1.00 98.50 201 LYS A O 1
ATOM 1550 N N . LEU A 1 202 ? 15.008 -1.781 -27.233 1.00 98.44 202 LEU A N 1
ATOM 1551 C CA . LEU A 1 202 ? 16.448 -1.752 -27.507 1.00 98.44 202 LEU A CA 1
ATOM 1552 C C . LEU A 1 202 ? 16.877 -2.929 -28.391 1.00 98.44 202 LEU A C 1
ATOM 1554 O O . LEU A 1 202 ? 17.656 -2.754 -29.328 1.00 98.44 202 LEU A O 1
ATOM 1558 N N . ARG A 1 203 ? 16.340 -4.130 -28.148 1.00 98.12 203 ARG A N 1
ATOM 1559 C CA . ARG A 1 203 ? 16.610 -5.303 -28.998 1.00 98.12 203 ARG A CA 1
ATOM 1560 C C . ARG A 1 203 ? 16.078 -5.119 -30.415 1.00 98.12 203 ARG A C 1
ATOM 1562 O O . ARG A 1 203 ? 16.792 -5.451 -31.360 1.00 98.12 203 ARG A O 1
ATOM 1569 N N . CYS A 1 204 ? 14.865 -4.589 -30.568 1.00 98.25 204 CYS A N 1
ATOM 1570 C CA . CYS A 1 204 ? 14.301 -4.248 -31.873 1.00 98.25 204 CYS A CA 1
ATOM 1571 C C . CYS A 1 204 ? 15.187 -3.231 -32.600 1.00 98.25 204 CYS A C 1
ATOM 1573 O O . CYS A 1 204 ? 15.613 -3.508 -33.714 1.00 98.25 204 CYS A O 1
ATOM 1575 N N . GLN A 1 205 ? 15.589 -2.143 -31.934 1.00 98.56 205 GLN A N 1
ATOM 1576 C CA . GLN A 1 205 ? 16.473 -1.129 -32.517 1.00 98.56 205 GLN A CA 1
ATOM 1577 C C . GLN A 1 205 ? 17.817 -1.716 -32.973 1.00 98.56 205 GLN A C 1
ATOM 1579 O O . GLN A 1 205 ? 18.280 -1.431 -34.075 1.00 98.56 205 GLN A O 1
ATOM 1584 N N . VAL A 1 206 ? 18.447 -2.566 -32.156 1.00 98.44 206 VAL A N 1
ATOM 1585 C CA . VAL A 1 206 ? 19.702 -3.238 -32.528 1.00 98.44 206 VAL A CA 1
ATOM 1586 C C . VAL A 1 206 ? 19.500 -4.159 -33.730 1.00 98.44 206 VAL A C 1
ATOM 1588 O O . VAL A 1 206 ? 20.366 -4.221 -34.603 1.00 98.44 206 VAL A O 1
ATOM 1591 N N . ASN A 1 207 ? 18.381 -4.880 -33.794 1.00 98.44 207 ASN A N 1
ATOM 1592 C CA . ASN A 1 207 ? 18.066 -5.732 -34.936 1.00 98.44 207 ASN A CA 1
ATOM 1593 C C . ASN A 1 207 ? 17.825 -4.911 -36.207 1.00 98.44 207 ASN A C 1
ATOM 1595 O O . ASN A 1 207 ? 18.354 -5.281 -37.252 1.00 98.44 207 ASN A O 1
ATOM 1599 N N . ASP A 1 208 ? 17.128 -3.780 -36.112 1.00 98.56 208 ASP A N 1
ATOM 1600 C CA . ASP A 1 208 ? 16.897 -2.868 -37.236 1.00 98.56 208 ASP A CA 1
ATOM 1601 C C . ASP A 1 208 ? 18.216 -2.271 -37.739 1.00 98.56 208 ASP A C 1
ATOM 1603 O O . ASP A 1 208 ? 18.494 -2.284 -38.938 1.00 98.56 208 ASP A O 1
ATOM 1607 N N . MET A 1 209 ? 19.091 -1.834 -36.827 1.00 98.19 209 MET A N 1
ATOM 1608 C CA . MET A 1 209 ? 20.432 -1.354 -37.173 1.00 98.19 209 MET A CA 1
ATOM 1609 C C . MET A 1 209 ? 21.270 -2.440 -37.853 1.00 98.19 209 MET A C 1
ATOM 1611 O O . MET A 1 209 ? 21.930 -2.173 -38.857 1.00 98.19 209 MET A O 1
ATOM 1615 N N . LYS A 1 210 ? 21.237 -3.676 -37.340 1.00 98.06 210 LYS A N 1
ATOM 1616 C CA . LYS A 1 210 ? 21.928 -4.816 -37.961 1.00 98.06 210 LYS A CA 1
ATOM 1617 C C . LYS A 1 210 ? 21.364 -5.121 -39.346 1.00 98.06 210 LYS A C 1
ATOM 1619 O O . LYS A 1 210 ? 22.141 -5.333 -40.271 1.00 98.06 210 LYS A O 1
ATOM 1624 N N . ALA A 1 211 ? 20.043 -5.106 -39.509 1.00 98.31 211 ALA A N 1
ATOM 1625 C CA . ALA A 1 211 ? 19.391 -5.322 -40.796 1.00 98.31 211 ALA A CA 1
ATOM 1626 C C . ALA A 1 211 ? 19.784 -4.237 -41.812 1.00 98.31 211 ALA A C 1
ATOM 1628 O O . ALA A 1 211 ? 20.193 -4.568 -42.927 1.00 98.31 211 ALA A O 1
ATOM 1629 N N . ALA A 1 212 ? 19.768 -2.964 -41.407 1.00 97.88 212 ALA A N 1
ATOM 1630 C CA . ALA A 1 212 ? 20.207 -1.841 -42.232 1.00 97.88 212 ALA A CA 1
ATOM 1631 C C . ALA A 1 212 ? 21.694 -1.953 -42.612 1.00 97.88 212 ALA A C 1
ATOM 1633 O O . ALA A 1 212 ? 22.051 -1.802 -43.781 1.00 97.88 212 ALA A O 1
ATOM 1634 N N . ALA A 1 213 ? 22.566 -2.305 -41.661 1.00 98.00 213 ALA A N 1
ATOM 1635 C CA . ALA A 1 213 ? 23.988 -2.530 -41.923 1.00 98.00 213 ALA A CA 1
ATOM 1636 C C . ALA A 1 213 ? 24.222 -3.712 -42.882 1.00 98.00 213 ALA A C 1
ATOM 1638 O O . ALA A 1 213 ? 25.072 -3.632 -43.774 1.00 98.00 213 ALA A O 1
ATOM 1639 N N . CYS A 1 214 ? 23.451 -4.798 -42.754 1.00 97.38 214 CYS A N 1
ATOM 1640 C CA . CYS A 1 214 ? 23.485 -5.923 -43.689 1.00 97.38 214 CYS A CA 1
ATOM 1641 C C . CYS A 1 214 ? 23.019 -5.515 -45.091 1.00 97.38 214 CYS A C 1
ATOM 1643 O O . CYS A 1 214 ? 23.642 -5.930 -46.070 1.00 97.38 214 CYS A O 1
ATOM 1645 N N . GLN A 1 215 ? 21.970 -4.696 -45.200 1.00 98.06 215 GLN A N 1
ATOM 1646 C CA . GLN A 1 215 ? 21.482 -4.178 -46.477 1.00 98.06 215 GLN A CA 1
ATOM 1647 C C . GLN A 1 215 ? 22.512 -3.257 -47.141 1.00 98.06 215 GLN A C 1
ATOM 1649 O O . GLN A 1 215 ? 22.800 -3.444 -48.320 1.00 98.06 215 GLN A O 1
ATOM 1654 N N . ALA A 1 216 ? 23.138 -2.347 -46.392 1.00 98.00 216 ALA A N 1
ATOM 1655 C CA . ALA A 1 216 ? 24.228 -1.505 -46.889 1.00 98.00 216 ALA A CA 1
ATOM 1656 C C . ALA A 1 216 ? 25.454 -2.339 -47.308 1.00 98.00 216 ALA A C 1
ATOM 1658 O O . ALA A 1 216 ? 26.044 -2.143 -48.365 1.00 98.00 216 ALA A O 1
ATOM 1659 N N . SER A 1 217 ? 25.811 -3.359 -46.524 1.00 97.25 217 SER A N 1
ATOM 1660 C CA . SER A 1 217 ? 26.900 -4.280 -46.881 1.00 97.25 217 SER A CA 1
ATOM 1661 C C . SER A 1 217 ? 26.567 -5.131 -48.109 1.00 97.25 217 SER A C 1
ATOM 1663 O O . SER A 1 217 ? 27.465 -5.590 -48.820 1.00 97.25 217 SER A O 1
ATOM 1665 N N . LYS A 1 218 ? 25.283 -5.424 -48.340 1.00 97.62 218 LYS A N 1
ATOM 1666 C CA . LYS A 1 218 ? 24.810 -6.089 -49.554 1.00 97.62 218 LYS A CA 1
ATOM 1667 C C . LYS A 1 218 ? 24.900 -5.136 -50.745 1.00 97.62 218 LYS A C 1
ATOM 1669 O O . LYS A 1 218 ? 25.515 -5.520 -51.729 1.00 97.62 218 LYS A O 1
ATOM 1674 N N . SER A 1 219 ? 24.414 -3.898 -50.631 1.00 97.56 219 SER A N 1
ATOM 1675 C CA . SER A 1 219 ? 24.490 -2.918 -51.722 1.00 97.56 219 SER A CA 1
ATOM 1676 C C . SER A 1 219 ? 25.934 -2.607 -52.132 1.00 97.56 219 SER A C 1
ATOM 1678 O O . SER A 1 219 ? 26.218 -2.560 -53.323 1.00 97.56 219 SER A O 1
ATOM 1680 N N . LEU A 1 220 ? 26.879 -2.503 -51.188 1.00 96.38 220 LEU A N 1
ATOM 1681 C CA . LEU A 1 220 ? 28.310 -2.354 -51.499 1.00 96.38 220 LEU A CA 1
ATOM 1682 C C . LEU A 1 220 ? 28.875 -3.553 -52.276 1.00 96.38 220 LEU A C 1
ATOM 1684 O O . LEU A 1 220 ? 29.647 -3.380 -53.218 1.00 96.38 220 LEU A O 1
ATOM 1688 N N . ARG A 1 221 ? 28.497 -4.781 -51.895 1.00 95.44 221 ARG A N 1
ATOM 1689 C CA . ARG A 1 221 ? 28.908 -5.992 -52.622 1.00 95.44 221 ARG A CA 1
ATOM 1690 C C . ARG A 1 221 ? 28.278 -6.060 -54.005 1.00 95.44 221 ARG A C 1
ATOM 1692 O O . ARG A 1 221 ? 28.974 -6.440 -54.939 1.00 95.44 221 ARG A O 1
ATOM 1699 N N . ASP A 1 222 ? 27.012 -5.684 -54.130 1.00 95.88 222 ASP A N 1
ATOM 1700 C CA . ASP A 1 222 ? 26.299 -5.654 -55.404 1.00 95.88 222 ASP A CA 1
ATOM 1701 C C . ASP A 1 222 ? 26.918 -4.599 -56.340 1.00 95.88 222 ASP A C 1
ATOM 1703 O O . ASP A 1 222 ? 27.180 -4.904 -57.498 1.00 95.88 222 ASP A O 1
ATOM 1707 N N . MET A 1 223 ? 27.286 -3.413 -55.832 1.00 92.44 223 MET A N 1
ATOM 1708 C CA . MET A 1 223 ? 28.038 -2.404 -56.5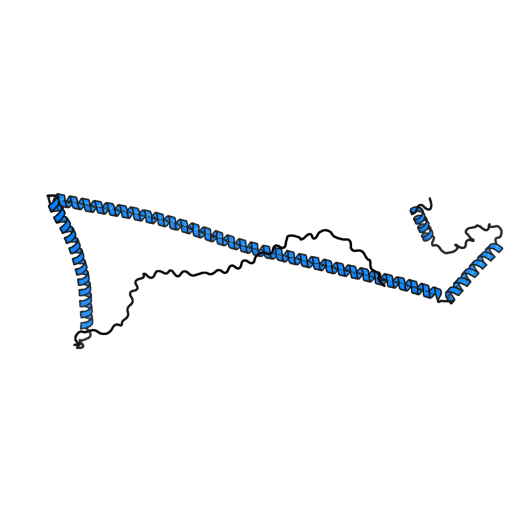97 1.00 92.44 223 MET A CA 1
ATOM 1709 C C . MET A 1 223 ? 29.426 -2.899 -57.005 1.00 92.44 223 MET A C 1
ATOM 1711 O O . MET A 1 223 ? 29.831 -2.719 -58.151 1.00 92.44 223 MET A O 1
ATOM 1715 N N . ARG A 1 224 ? 30.161 -3.558 -56.099 1.00 90.31 224 ARG A N 1
ATOM 1716 C CA . ARG A 1 224 ? 31.468 -4.137 -56.434 1.00 90.31 224 ARG A CA 1
ATOM 1717 C C . ARG A 1 224 ? 31.344 -5.189 -57.533 1.00 90.31 224 ARG A C 1
ATOM 1719 O O . ARG A 1 224 ? 32.148 -5.162 -58.454 1.00 90.31 224 ARG A O 1
ATOM 1726 N N . ARG A 1 225 ? 30.349 -6.076 -57.444 1.00 90.25 225 ARG A N 1
ATOM 1727 C CA . ARG A 1 225 ? 30.050 -7.071 -58.486 1.00 90.25 225 ARG A CA 1
ATOM 1728 C C . ARG A 1 225 ? 29.695 -6.398 -59.802 1.00 90.25 225 ARG A C 1
ATOM 1730 O O . ARG A 1 225 ? 30.248 -6.756 -60.825 1.00 90.25 225 ARG A O 1
ATOM 1737 N N . PHE A 1 226 ? 28.849 -5.372 -59.776 1.00 88.56 226 PHE A N 1
ATOM 1738 C CA . PHE A 1 226 ? 28.521 -4.601 -60.973 1.00 88.56 226 PHE A CA 1
ATOM 1739 C C . PHE A 1 226 ? 29.776 -4.003 -61.627 1.00 88.56 226 PHE A C 1
ATOM 1741 O O . PHE A 1 226 ? 29.922 -4.066 -62.840 1.00 88.56 226 PHE A O 1
ATOM 1748 N N . ILE A 1 227 ? 30.712 -3.468 -60.844 1.00 85.19 227 ILE A N 1
ATOM 1749 C CA . ILE A 1 227 ? 31.974 -2.927 -61.366 1.00 85.19 227 ILE A CA 1
ATOM 1750 C C . ILE A 1 227 ? 32.875 -4.024 -61.955 1.00 85.19 227 ILE A C 1
ATOM 1752 O O . ILE A 1 227 ? 33.500 -3.800 -62.988 1.00 85.19 227 ILE A O 1
ATOM 1756 N N . THR A 1 228 ? 32.981 -5.187 -61.304 1.00 83.94 228 THR A N 1
ATOM 1757 C CA . THR A 1 228 ? 33.872 -6.270 -61.756 1.00 83.94 228 THR A CA 1
ATOM 1758 C C . THR A 1 228 ? 33.310 -7.065 -62.922 1.00 83.94 228 THR A C 1
ATOM 1760 O O . THR A 1 228 ? 34.074 -7.499 -63.777 1.00 83.94 228 THR A O 1
ATOM 1763 N N . ASP A 1 229 ? 31.998 -7.275 -62.942 1.00 86.00 229 ASP A N 1
ATOM 1764 C CA . ASP A 1 229 ? 31.343 -8.193 -63.871 1.00 86.00 229 ASP A CA 1
ATOM 1765 C C . ASP A 1 229 ? 30.940 -7.472 -65.173 1.00 86.00 229 ASP A C 1
ATOM 1767 O O . ASP A 1 229 ? 30.760 -8.117 -66.207 1.00 86.00 229 ASP A O 1
ATOM 1771 N N . ASN A 1 230 ? 30.841 -6.133 -65.166 1.00 84.69 230 ASN A N 1
ATOM 1772 C CA . ASN A 1 230 ? 30.617 -5.349 -66.381 1.00 84.69 230 ASN A CA 1
ATOM 1773 C C . ASN A 1 230 ? 31.924 -5.093 -67.135 1.00 84.69 230 ASN A C 1
ATOM 1775 O O . ASN A 1 230 ? 32.608 -4.087 -66.924 1.00 84.69 230 ASN A O 1
ATOM 1779 N N . ASN A 1 231 ? 32.205 -5.967 -68.099 1.00 80.38 231 ASN A N 1
ATOM 1780 C CA . ASN A 1 231 ? 33.328 -5.817 -69.026 1.00 80.38 231 ASN A CA 1
ATOM 1781 C C . ASN A 1 231 ? 33.317 -4.467 -69.762 1.00 80.38 231 ASN A C 1
ATOM 1783 O O . ASN A 1 231 ? 34.376 -3.890 -69.979 1.00 80.38 231 ASN A O 1
ATOM 1787 N N . GLU A 1 232 ? 32.138 -3.931 -70.096 1.00 85.50 232 GLU A N 1
ATOM 1788 C CA . GLU A 1 232 ? 32.010 -2.620 -70.749 1.00 85.50 232 GLU A CA 1
ATOM 1789 C C . GLU A 1 232 ? 32.550 -1.482 -69.875 1.00 85.50 232 GLU A C 1
ATOM 1791 O O . GLU A 1 232 ? 33.236 -0.593 -70.368 1.00 85.50 232 GLU A O 1
ATOM 1796 N N . TRP A 1 233 ? 32.298 -1.522 -68.564 1.00 83.81 233 TRP A N 1
ATOM 1797 C CA . TRP A 1 233 ? 32.800 -0.504 -67.640 1.00 83.81 233 TRP A CA 1
ATOM 1798 C C . TRP A 1 233 ? 34.322 -0.591 -67.486 1.00 83.81 233 TRP A C 1
ATOM 1800 O O . TRP A 1 233 ? 35.006 0.433 -67.447 1.00 83.81 233 TRP A O 1
ATOM 1810 N N . HIS A 1 234 ? 34.861 -1.812 -67.444 1.00 85.12 234 HIS A N 1
ATOM 1811 C CA . HIS A 1 234 ? 36.303 -2.042 -67.415 1.00 85.12 234 HIS A CA 1
ATOM 1812 C C . HIS A 1 234 ? 36.992 -1.538 -68.691 1.00 85.12 234 HIS A C 1
ATOM 1814 O O . HIS A 1 234 ? 37.993 -0.828 -68.605 1.00 85.12 234 HIS A O 1
ATOM 1820 N N . GLU A 1 235 ? 36.421 -1.842 -69.856 1.00 88.56 235 GLU A N 1
ATOM 1821 C CA . GLU A 1 235 ? 36.915 -1.384 -71.156 1.00 88.56 235 GLU A CA 1
ATOM 1822 C C . GLU A 1 235 ? 36.875 0.147 -71.259 1.00 88.56 235 GLU A C 1
ATOM 1824 O O . GLU A 1 235 ? 37.877 0.775 -71.597 1.00 88.56 235 GLU A O 1
ATOM 1829 N N . LEU A 1 236 ? 35.759 0.774 -70.867 1.00 88.12 236 LEU A N 1
ATOM 1830 C CA . LEU A 1 236 ? 35.639 2.235 -70.825 1.00 88.12 236 LEU A CA 1
ATOM 1831 C C . LEU A 1 236 ? 36.673 2.876 -69.894 1.00 88.12 236 LEU A C 1
ATOM 1833 O O . LEU A 1 236 ? 37.208 3.937 -70.217 1.00 88.12 236 LEU A O 1
ATOM 1837 N N . LYS A 1 237 ? 36.986 2.242 -68.758 1.00 85.69 237 LYS A N 1
ATOM 1838 C CA . LYS A 1 237 ? 38.032 2.715 -67.845 1.00 85.69 237 LYS A CA 1
ATOM 1839 C C . LYS A 1 237 ? 39.413 2.672 -68.506 1.00 85.69 237 LYS A C 1
ATOM 1841 O O . LYS A 1 237 ? 40.118 3.677 -68.482 1.00 85.69 237 LYS A O 1
ATOM 1846 N N . ILE A 1 238 ? 39.769 1.555 -69.146 1.00 89.38 238 ILE A N 1
ATOM 1847 C CA . ILE A 1 238 ? 41.042 1.411 -69.875 1.00 89.38 238 ILE A CA 1
ATOM 1848 C C . ILE A 1 238 ? 41.149 2.455 -70.992 1.00 89.38 238 ILE A C 1
ATOM 1850 O O . ILE A 1 238 ? 42.186 3.106 -71.129 1.00 89.38 238 ILE A O 1
ATOM 1854 N N . GLN A 1 239 ? 40.080 2.646 -71.768 1.00 92.19 239 GLN A N 1
ATOM 1855 C CA . GLN A 1 239 ? 40.041 3.644 -72.836 1.00 92.19 239 GLN A CA 1
ATOM 1856 C C . GLN A 1 239 ? 40.191 5.066 -72.289 1.00 92.19 239 GLN A C 1
ATOM 1858 O O . GLN A 1 239 ? 40.937 5.861 -72.857 1.00 92.19 239 GLN A O 1
ATOM 1863 N N . ASN A 1 240 ? 39.541 5.395 -71.169 1.00 88.62 240 ASN A N 1
ATOM 1864 C CA . ASN A 1 240 ? 39.693 6.705 -70.536 1.00 88.62 240 ASN A CA 1
ATOM 1865 C C . ASN A 1 240 ? 41.143 6.952 -70.099 1.00 88.62 240 ASN A C 1
ATOM 1867 O O . ASN A 1 240 ? 41.700 8.004 -70.407 1.00 88.62 240 ASN A O 1
ATOM 1871 N N . ASP A 1 241 ? 41.776 5.967 -69.459 1.00 86.44 241 ASP A N 1
ATOM 1872 C CA . ASP A 1 241 ? 43.175 6.051 -69.029 1.00 86.44 241 ASP A CA 1
ATOM 1873 C C . ASP A 1 241 ? 44.129 6.202 -70.224 1.00 86.44 241 ASP A C 1
ATOM 1875 O O . ASP A 1 241 ? 45.086 6.981 -70.170 1.00 86.44 241 ASP A O 1
ATOM 1879 N N . ALA A 1 242 ? 43.868 5.486 -71.322 1.00 90.06 242 ALA A N 1
ATOM 1880 C CA . ALA A 1 242 ? 44.623 5.612 -72.566 1.00 90.06 242 ALA A CA 1
ATOM 1881 C C . ALA A 1 242 ? 44.491 7.024 -73.157 1.00 90.06 242 ALA A C 1
ATOM 1883 O O . ALA A 1 242 ? 45.503 7.684 -73.390 1.00 90.06 242 ALA A O 1
ATOM 1884 N N . LEU A 1 243 ? 43.265 7.537 -73.290 1.00 88.62 243 LEU A N 1
ATOM 1885 C CA . LEU A 1 243 ? 43.001 8.888 -73.794 1.00 88.62 243 LEU A CA 1
ATOM 1886 C C . LEU A 1 243 ? 43.613 9.976 -72.896 1.00 88.62 243 LEU A C 1
ATOM 1888 O O . LEU A 1 243 ? 44.137 10.969 -73.401 1.00 88.62 243 LEU A O 1
ATOM 1892 N N . ARG A 1 244 ? 43.610 9.799 -71.567 1.00 84.12 244 ARG A N 1
ATOM 1893 C CA . ARG A 1 244 ? 44.295 10.708 -70.626 1.00 84.12 244 ARG A CA 1
ATOM 1894 C C . ARG A 1 244 ? 45.808 10.712 -70.854 1.00 84.12 244 ARG A C 1
ATOM 1896 O O . ARG A 1 244 ? 46.421 11.780 -70.890 1.00 84.12 244 ARG A O 1
ATOM 1903 N N . LYS A 1 245 ? 46.423 9.542 -71.051 1.00 84.25 245 LYS A N 1
ATOM 1904 C CA . LYS A 1 245 ? 47.858 9.424 -71.369 1.00 84.25 245 LYS A CA 1
ATOM 1905 C C . LYS A 1 245 ? 48.195 10.050 -72.717 1.00 84.25 245 LYS A C 1
ATOM 1907 O O . LYS A 1 245 ? 49.175 10.786 -72.795 1.00 84.25 245 LYS A O 1
ATOM 1912 N N . GLU A 1 246 ? 47.378 9.821 -73.740 1.00 87.31 246 GLU A N 1
ATOM 1913 C CA . GLU A 1 246 ? 47.530 10.456 -75.051 1.00 87.31 246 GLU A CA 1
ATOM 1914 C C . GLU A 1 246 ? 47.421 11.976 -74.942 1.00 87.31 246 GLU A C 1
ATOM 1916 O O . GLU A 1 246 ? 48.300 12.688 -75.421 1.00 87.31 246 GLU A O 1
ATOM 1921 N N . LYS A 1 247 ? 46.410 12.495 -74.234 1.00 83.62 247 LYS A N 1
ATOM 1922 C CA . LYS A 1 247 ? 46.271 13.933 -73.961 1.00 83.62 247 LYS A CA 1
ATOM 1923 C C . LYS A 1 247 ? 47.535 14.502 -73.315 1.00 83.62 247 LYS A C 1
ATOM 1925 O O . LYS A 1 247 ? 48.012 15.551 -73.743 1.00 83.62 247 LYS A O 1
ATOM 1930 N N . ARG A 1 248 ? 48.099 13.821 -72.310 1.00 78.94 248 ARG A N 1
ATOM 1931 C CA . ARG A 1 248 ? 49.354 14.239 -71.658 1.00 78.94 248 ARG A CA 1
ATOM 1932 C C . ARG A 1 248 ? 50.535 14.201 -72.619 1.00 78.94 248 ARG A C 1
ATOM 1934 O O . ARG A 1 248 ? 51.309 15.151 -72.656 1.00 78.94 248 ARG A O 1
ATOM 1941 N N . TYR A 1 249 ? 50.652 13.143 -73.415 1.00 83.00 249 TYR A N 1
ATOM 1942 C CA . TYR A 1 249 ? 51.687 13.022 -74.437 1.00 83.00 249 TYR A CA 1
ATOM 1943 C C . TYR A 1 249 ? 51.634 14.191 -75.429 1.00 83.00 249 TYR A C 1
ATOM 1945 O O . TYR A 1 249 ? 52.644 14.857 -75.650 1.00 83.00 249 TYR A O 1
ATOM 1953 N N . TRP A 1 250 ? 50.449 14.515 -75.948 1.00 83.75 250 TRP A N 1
ATOM 1954 C CA . TRP A 1 250 ? 50.262 15.654 -76.844 1.00 83.75 250 TRP A CA 1
ATOM 1955 C C . TRP A 1 250 ? 50.511 16.999 -76.150 1.00 83.75 250 TRP A C 1
ATOM 1957 O O . TRP A 1 250 ? 51.137 17.871 -76.749 1.00 83.75 250 TRP A O 1
ATOM 1967 N N . LYS A 1 251 ? 50.098 17.167 -74.881 1.00 77.81 251 LYS A N 1
ATOM 1968 C CA . LYS A 1 251 ? 50.395 18.374 -74.081 1.00 77.81 251 LYS A CA 1
ATOM 1969 C C . LYS A 1 251 ? 51.910 18.573 -73.933 1.00 77.81 251 LYS A C 1
ATOM 1971 O O . LYS A 1 251 ? 52.381 19.686 -74.140 1.00 77.81 251 LYS A O 1
ATOM 1976 N N . ARG A 1 252 ? 52.672 17.506 -73.654 1.00 76.62 252 ARG A N 1
ATOM 1977 C CA . ARG A 1 252 ? 54.147 17.545 -73.571 1.00 76.62 252 ARG A CA 1
ATOM 1978 C C . ARG A 1 252 ? 54.793 17.876 -74.913 1.00 76.62 252 ARG A C 1
ATOM 1980 O O . ARG A 1 252 ? 55.690 18.707 -74.968 1.00 76.62 252 ARG A O 1
ATOM 1987 N N . LEU A 1 253 ? 54.310 17.274 -76.001 1.00 80.38 253 LEU A N 1
ATOM 1988 C CA . LEU A 1 253 ? 54.827 17.553 -77.343 1.00 80.38 253 LEU A CA 1
ATOM 1989 C C . LEU A 1 253 ? 54.599 19.018 -77.756 1.00 80.38 253 LEU A C 1
ATOM 1991 O O . LEU A 1 253 ? 55.441 19.611 -78.424 1.00 80.38 253 LEU A O 1
ATOM 1995 N N . ALA A 1 254 ? 53.469 19.600 -77.354 1.00 82.94 254 ALA A N 1
ATOM 1996 C CA . ALA A 1 254 ? 53.114 20.978 -77.674 1.00 82.94 254 ALA A CA 1
ATOM 1997 C C . ALA A 1 254 ? 53.823 22.031 -76.796 1.00 82.94 254 ALA A C 1
ATOM 1999 O O . ALA A 1 254 ? 53.939 23.180 -77.223 1.00 82.94 254 ALA A O 1
ATOM 2000 N N . LEU A 1 255 ? 54.288 21.676 -75.590 1.00 76.62 255 LEU A N 1
ATOM 2001 C CA . LEU A 1 255 ? 54.838 22.611 -74.594 1.00 76.62 255 LEU A CA 1
ATOM 2002 C C . LEU A 1 255 ? 56.167 22.106 -73.984 1.00 76.62 255 LEU A C 1
ATOM 2004 O O . LEU A 1 255 ? 56.210 21.764 -72.805 1.00 76.62 255 LEU A O 1
ATOM 2008 N N . PRO A 1 256 ? 57.275 22.096 -74.749 1.00 73.50 256 PRO A N 1
ATOM 2009 C CA . PRO A 1 256 ? 58.546 21.488 -74.331 1.00 73.50 256 PRO A CA 1
ATOM 2010 C C . PRO A 1 256 ? 59.406 22.336 -73.370 1.00 73.50 256 PRO A C 1
ATOM 2012 O O . PRO A 1 256 ? 60.483 21.901 -72.981 1.00 73.50 256 PRO A O 1
ATOM 2015 N N . LEU A 1 257 ? 58.998 23.571 -73.050 1.00 71.56 257 LEU A N 1
ATOM 2016 C CA . LEU A 1 257 ? 59.779 24.519 -72.230 1.00 71.56 257 LEU A CA 1
ATOM 2017 C C . LEU A 1 257 ? 59.395 24.523 -70.747 1.00 71.56 257 LEU A C 1
ATOM 2019 O O . LEU A 1 257 ? 60.065 25.165 -69.939 1.00 71.56 257 LEU A O 1
ATOM 2023 N N . ILE A 1 258 ? 58.295 23.868 -70.403 1.00 67.19 258 ILE A N 1
ATOM 2024 C CA . ILE A 1 258 ? 57.875 23.682 -69.017 1.00 67.19 258 ILE A CA 1
ATOM 2025 C C . ILE A 1 258 ? 58.661 22.453 -68.499 1.00 67.19 258 ILE A C 1
ATOM 2027 O O . ILE A 1 258 ? 59.065 21.626 -69.316 1.00 67.19 258 ILE A O 1
ATOM 2031 N N . ALA A 1 259 ? 58.974 22.376 -67.196 1.00 65.81 259 ALA A N 1
ATOM 2032 C CA . ALA A 1 259 ? 59.779 21.293 -66.594 1.00 65.81 259 ALA A CA 1
ATOM 2033 C C . ALA A 1 259 ? 59.130 19.893 -66.782 1.00 65.81 259 ALA A C 1
ATOM 2035 O O . ALA A 1 259 ? 58.238 19.752 -67.586 1.00 65.81 259 ALA A O 1
ATOM 2036 N N . ASP A 1 260 ? 59.525 18.824 -66.091 1.00 61.19 260 ASP A N 1
ATOM 2037 C CA . ASP A 1 260 ? 58.738 17.559 -66.093 1.00 61.19 260 ASP A CA 1
ATOM 2038 C C . ASP A 1 260 ? 58.062 17.289 -64.731 1.00 61.19 260 ASP A C 1
ATOM 2040 O O . ASP A 1 260 ? 57.305 16.332 -64.581 1.00 61.19 260 ASP A O 1
ATOM 2044 N N . ASP A 1 261 ? 58.309 18.165 -63.751 1.00 57.56 261 ASP A N 1
ATOM 2045 C CA . ASP A 1 261 ? 57.937 18.032 -62.332 1.00 57.56 261 ASP A CA 1
ATOM 2046 C C . ASP A 1 261 ? 56.823 19.014 -61.905 1.00 57.56 261 ASP A C 1
ATOM 2048 O O . ASP A 1 261 ? 56.668 19.346 -60.734 1.00 57.56 261 ASP A O 1
ATOM 2052 N N . ASP A 1 262 ? 56.065 19.549 -62.866 1.00 60.56 262 ASP A N 1
ATOM 2053 C CA . ASP A 1 262 ? 54.962 20.470 -62.593 1.00 60.56 262 ASP A CA 1
ATOM 2054 C C . ASP A 1 262 ? 53.698 19.694 -62.194 1.00 60.56 262 ASP A C 1
ATOM 2056 O O . ASP A 1 262 ? 53.371 18.638 -62.752 1.00 60.56 262 ASP A O 1
ATOM 2060 N N . SER A 1 263 ? 52.951 20.254 -61.242 1.00 61.44 263 SER A N 1
ATOM 2061 C CA . SER A 1 263 ? 51.732 19.660 -60.678 1.00 61.44 263 SER A CA 1
ATOM 2062 C C . SER A 1 263 ? 50.647 19.426 -61.735 1.00 61.44 263 SER A C 1
ATOM 2064 O O . SER A 1 263 ? 49.709 18.678 -61.484 1.00 61.44 263 SER A O 1
ATOM 2066 N N . GLU A 1 264 ? 50.766 20.046 -62.910 1.00 57.41 264 GLU A N 1
ATOM 2067 C CA . GLU A 1 264 ? 49.852 19.888 -64.043 1.00 57.41 264 GLU A CA 1
ATOM 2068 C C . GLU A 1 264 ? 50.105 18.641 -64.917 1.00 57.41 264 GLU A C 1
ATOM 2070 O O . GLU A 1 264 ? 49.434 18.463 -65.946 1.00 57.41 264 GLU A O 1
ATOM 2075 N N . TRP A 1 265 ? 51.102 17.813 -64.580 1.00 59.84 265 TRP A N 1
ATOM 2076 C CA . TRP A 1 265 ? 51.383 16.540 -65.263 1.00 59.84 265 TRP A CA 1
ATOM 2077 C C . TRP A 1 265 ? 51.288 15.308 -64.374 1.00 59.84 265 TRP A C 1
ATOM 2079 O O . TRP A 1 265 ? 51.516 14.200 -64.879 1.00 59.84 265 TRP A O 1
ATOM 2089 N N . SER A 1 266 ? 50.985 15.479 -63.087 1.00 60.66 266 SER A N 1
ATOM 2090 C CA . SER A 1 266 ? 50.841 14.354 -62.174 1.00 60.66 266 SER A CA 1
ATOM 2091 C C . SER A 1 266 ? 49.599 13.526 -62.521 1.00 60.66 266 SER A C 1
ATOM 2093 O O . SER A 1 266 ? 48.676 13.968 -63.208 1.00 60.66 266 SER A O 1
ATOM 2095 N N . ASP A 1 267 ? 49.602 12.266 -62.088 1.00 53.41 267 ASP A N 1
ATOM 2096 C CA . ASP A 1 267 ? 48.463 11.357 -62.259 1.00 53.41 267 ASP A CA 1
ATOM 2097 C C . ASP A 1 267 ? 47.255 11.762 -61.386 1.00 53.41 267 ASP A C 1
ATOM 2099 O O . ASP A 1 267 ? 46.167 11.226 -61.576 1.00 53.41 267 ASP A O 1
ATOM 2103 N N . ASP A 1 268 ? 47.430 12.755 -60.502 1.00 52.06 268 ASP A N 1
ATOM 2104 C CA . ASP A 1 268 ? 46.439 13.289 -59.557 1.00 52.06 268 ASP A CA 1
ATOM 2105 C C . ASP A 1 268 ? 45.509 14.349 -60.189 1.00 52.06 268 ASP A C 1
ATOM 2107 O O . ASP A 1 268 ? 44.991 15.232 -59.509 1.00 52.06 268 ASP A O 1
ATOM 2111 N N . ASP A 1 269 ? 45.236 14.235 -61.490 1.00 53.00 269 ASP A N 1
ATOM 2112 C CA . ASP A 1 269 ? 44.136 14.942 -62.173 1.00 53.00 269 ASP A CA 1
ATOM 2113 C C . ASP A 1 269 ? 42.750 14.365 -61.782 1.00 53.00 269 ASP A C 1
ATOM 2115 O O . ASP A 1 269 ? 41.721 14.657 -62.403 1.00 53.00 269 ASP A O 1
ATOM 2119 N N . ASP A 1 270 ? 42.698 13.514 -60.755 1.00 54.47 270 ASP A N 1
ATOM 2120 C CA . ASP A 1 270 ? 41.459 13.059 -60.153 1.00 54.47 270 ASP A CA 1
ATOM 2121 C C . ASP A 1 270 ? 40.942 14.126 -59.182 1.00 54.47 270 ASP A C 1
ATOM 2123 O O . ASP A 1 270 ? 41.562 14.430 -58.169 1.00 54.47 270 ASP A O 1
ATOM 2127 N N . LEU A 1 271 ? 39.778 14.669 -59.547 1.00 52.38 271 LEU A N 1
ATOM 2128 C CA . LEU A 1 271 ? 38.686 15.283 -58.774 1.00 52.38 271 LEU A CA 1
ATOM 2129 C C . LEU A 1 271 ? 38.614 14.945 -57.261 1.00 52.38 271 LEU A C 1
ATOM 2131 O O . LEU A 1 271 ? 37.568 14.524 -56.765 1.00 52.38 271 LEU A O 1
ATOM 2135 N N . ILE A 1 272 ? 39.673 15.143 -56.481 1.00 50.53 272 ILE A N 1
ATOM 2136 C CA . ILE A 1 272 ? 39.532 15.333 -55.042 1.00 50.53 272 ILE A CA 1
ATOM 2137 C C . ILE A 1 272 ? 38.853 16.687 -54.916 1.00 50.53 272 ILE A C 1
ATOM 2139 O O . ILE A 1 272 ? 39.450 17.721 -55.221 1.00 50.53 272 ILE A O 1
ATOM 2143 N N . ASP A 1 273 ? 37.580 16.657 -54.527 1.00 56.59 273 ASP A N 1
ATOM 2144 C CA . ASP A 1 273 ? 36.836 17.854 -54.169 1.00 56.59 273 ASP A CA 1
ATOM 2145 C C . ASP A 1 273 ? 37.721 18.709 -53.256 1.00 56.59 273 ASP A C 1
ATOM 2147 O O . ASP A 1 273 ? 38.330 18.192 -52.310 1.00 56.59 273 ASP A O 1
ATOM 2151 N N . PHE A 1 274 ? 37.854 19.998 -53.562 1.00 60.69 274 PHE A N 1
ATOM 2152 C CA . PHE A 1 274 ? 38.732 20.904 -52.817 1.00 60.69 274 PHE A CA 1
ATOM 2153 C C . PHE A 1 274 ? 38.449 20.824 -51.303 1.00 60.69 274 PHE A C 1
ATOM 2155 O O . PHE A 1 274 ? 39.356 20.930 -50.474 1.00 60.69 274 PHE A O 1
ATOM 2162 N N . GLU A 1 275 ? 37.198 20.529 -50.943 1.00 66.44 275 GLU A N 1
ATOM 2163 C CA . GLU A 1 275 ? 36.749 20.290 -49.574 1.00 66.44 275 GLU A CA 1
ATOM 2164 C C . GLU A 1 275 ? 37.310 19.010 -48.928 1.00 66.44 275 GLU A C 1
ATOM 2166 O O . GLU A 1 275 ? 37.719 19.043 -47.765 1.00 66.44 275 GLU A O 1
ATOM 2171 N N . GLU A 1 276 ? 37.394 17.890 -49.650 1.00 70.31 276 GLU A N 1
ATOM 2172 C CA . GLU A 1 276 ? 37.936 16.626 -49.124 1.00 70.31 276 GLU A CA 1
ATOM 2173 C C . GLU A 1 276 ? 39.445 16.768 -48.852 1.00 70.31 276 GLU A C 1
ATOM 2175 O O . GLU A 1 276 ? 39.940 16.293 -47.826 1.00 70.31 276 GLU A O 1
ATOM 2180 N N . LYS A 1 277 ? 40.167 17.511 -49.707 1.00 69.56 277 LYS A N 1
ATOM 2181 C CA . LYS A 1 277 ? 41.584 17.852 -49.495 1.00 69.56 277 LYS A CA 1
ATOM 2182 C C . LYS A 1 277 ? 41.771 18.689 -48.230 1.00 69.56 277 LYS A C 1
ATOM 2184 O O . LYS A 1 277 ? 42.631 18.368 -47.413 1.00 69.56 277 LYS A O 1
ATOM 2189 N N . ASN A 1 278 ? 40.928 19.701 -48.022 1.00 76.88 278 ASN A N 1
ATOM 2190 C CA . ASN A 1 278 ? 40.974 20.518 -46.809 1.00 76.88 278 ASN A CA 1
ATOM 2191 C C . ASN A 1 278 ? 40.656 19.694 -45.555 1.00 76.88 278 ASN A C 1
ATOM 2193 O O . ASN A 1 278 ? 41.357 19.826 -44.556 1.00 76.88 278 ASN A O 1
ATOM 2197 N N . ARG A 1 279 ? 39.672 18.784 -45.607 1.00 76.19 279 ARG A N 1
ATOM 2198 C CA . ARG A 1 279 ? 39.351 17.894 -44.476 1.00 76.19 279 ARG A CA 1
ATOM 2199 C C . ARG A 1 279 ? 40.520 16.977 -44.118 1.00 76.19 279 ARG A C 1
ATOM 2201 O O . ARG A 1 279 ? 40.764 16.733 -42.939 1.00 76.19 279 ARG A O 1
ATOM 2208 N N . LEU A 1 280 ? 41.223 16.443 -45.117 1.00 76.25 280 LEU A N 1
ATOM 2209 C CA . LEU A 1 280 ? 42.395 15.592 -44.902 1.00 76.25 280 LEU A CA 1
ATOM 2210 C C . LEU A 1 280 ? 43.555 16.383 -44.300 1.00 76.25 280 LEU A C 1
ATOM 2212 O O . LEU A 1 280 ? 44.123 15.926 -43.316 1.00 76.25 280 LEU A O 1
ATOM 2216 N N . VAL A 1 281 ? 43.827 17.589 -44.805 1.00 78.50 281 VAL A N 1
ATOM 2217 C CA . VAL A 1 281 ? 44.832 18.493 -44.225 1.00 78.50 281 VAL A CA 1
ATOM 2218 C C . VAL A 1 281 ? 44.480 18.838 -42.776 1.00 78.50 281 VAL A C 1
ATOM 2220 O O . VAL A 1 281 ? 45.326 18.686 -41.904 1.00 78.50 281 VAL A O 1
ATOM 2223 N N . SER A 1 282 ? 43.228 19.205 -42.476 1.00 78.69 282 SER A N 1
ATOM 2224 C CA . SER A 1 282 ? 42.787 19.454 -41.094 1.00 78.69 282 SER A CA 1
ATOM 2225 C C . SER A 1 282 ? 42.958 18.227 -40.199 1.00 78.69 282 SER A C 1
ATOM 2227 O O . SER A 1 282 ? 43.465 18.345 -39.090 1.00 78.69 282 SER A O 1
ATOM 2229 N N . ARG A 1 283 ? 42.603 17.034 -40.686 1.00 79.00 283 ARG A N 1
ATOM 2230 C CA . ARG A 1 283 ? 42.782 15.775 -39.948 1.00 79.00 283 ARG A CA 1
ATOM 2231 C C . ARG A 1 283 ? 44.259 15.448 -39.715 1.00 79.00 283 ARG A C 1
ATOM 2233 O O . ARG A 1 283 ? 44.602 14.868 -38.688 1.00 79.00 283 ARG A O 1
ATOM 2240 N N . ASP A 1 284 ? 45.125 15.767 -40.667 1.00 79.38 284 ASP A N 1
ATOM 2241 C CA . ASP A 1 284 ? 46.554 15.478 -40.582 1.00 79.38 284 ASP A CA 1
ATOM 2242 C C . ASP A 1 284 ? 47.280 16.505 -39.684 1.00 79.38 284 ASP A C 1
ATOM 2244 O O . ASP A 1 284 ? 48.199 16.114 -38.962 1.00 79.38 284 ASP A O 1
ATOM 2248 N N . ILE A 1 285 ? 46.788 17.753 -39.605 1.00 82.06 285 ILE A N 1
ATOM 2249 C CA . ILE A 1 285 ? 47.157 18.755 -38.582 1.00 82.06 285 ILE A CA 1
ATOM 2250 C C . ILE A 1 285 ? 46.689 18.302 -37.189 1.00 82.06 285 ILE A C 1
ATOM 2252 O O . ILE A 1 285 ? 47.470 18.291 -36.243 1.00 82.06 285 ILE A O 1
ATOM 2256 N N . GLU A 1 286 ? 45.439 17.844 -37.049 1.00 76.06 286 GLU A N 1
ATOM 2257 C CA . GLU A 1 286 ? 44.913 17.300 -35.783 1.00 76.06 286 GLU A CA 1
ATOM 2258 C C . GLU A 1 286 ? 45.687 16.062 -35.302 1.00 76.06 286 GLU A C 1
ATOM 2260 O O . GLU A 1 286 ? 45.801 15.817 -34.101 1.00 76.06 286 GLU A O 1
ATOM 2265 N N . ARG A 1 287 ? 46.234 15.272 -36.235 1.00 76.50 287 ARG A N 1
ATOM 2266 C CA . ARG A 1 287 ? 47.102 14.122 -35.941 1.00 76.50 287 ARG A CA 1
ATOM 2267 C C . ARG A 1 287 ? 48.578 14.489 -35.764 1.00 76.50 287 ARG A C 1
ATOM 2269 O O . ARG A 1 287 ? 49.356 13.593 -35.440 1.00 76.50 287 ARG A O 1
ATOM 2276 N N . GLY A 1 288 ? 48.962 15.752 -35.960 1.00 74.75 288 GLY A N 1
ATOM 2277 C CA . GLY A 1 288 ? 50.337 16.240 -35.807 1.00 74.75 288 GLY A CA 1
ATOM 2278 C C . GLY A 1 288 ? 51.322 15.707 -36.853 1.00 74.75 288 GLY A C 1
ATOM 2279 O O . GLY A 1 288 ? 52.504 15.562 -36.558 1.00 74.75 288 GLY A O 1
ATOM 2280 N N . ILE A 1 289 ? 50.840 15.344 -38.045 1.00 73.38 289 ILE A N 1
ATOM 2281 C CA . ILE A 1 289 ? 51.664 14.832 -39.157 1.00 73.38 289 ILE A CA 1
ATOM 2282 C C . ILE A 1 289 ? 52.213 15.990 -40.008 1.00 73.38 289 ILE A C 1
ATOM 2284 O O . ILE A 1 289 ? 53.262 15.854 -40.635 1.00 73.38 289 ILE A O 1
ATOM 2288 N N . LEU A 1 290 ? 51.513 17.124 -40.013 1.00 59.31 290 LEU A N 1
ATOM 2289 C CA . LEU A 1 290 ? 51.900 18.369 -40.668 1.00 59.31 290 LEU A CA 1
ATOM 2290 C C . LEU A 1 290 ? 51.855 19.486 -39.614 1.00 59.31 290 LEU A C 1
ATOM 2292 O O . LEU A 1 290 ? 50.885 19.549 -38.857 1.00 59.31 290 LEU A O 1
ATOM 2296 N N . GLU A 1 291 ? 52.903 20.310 -39.549 1.00 54.28 291 GLU A N 1
ATOM 2297 C CA . GLU A 1 291 ? 52.943 21.537 -38.730 1.00 54.28 291 GLU A CA 1
ATOM 2298 C C . GLU A 1 291 ? 52.272 22.714 -39.447 1.00 54.28 291 GLU A C 1
ATOM 2300 O O . GLU A 1 291 ? 52.509 22.878 -40.669 1.00 54.28 291 GLU A O 1
#

Foldseek 3Di:
DDDDDDDDDDDDDPPPPPPPDDDDPDPDPDDPPPPDDDDDPDDDDDDDDDDDDDDDDDDDDDDDPPVVVVVVVVVVVVVVVVVVVVVVVVVVVVVVVVVVVLVVVCVVPVDDPVVSVVVVVVVVVVVVVVVVVVVVVVVVVVVVVVVVVVVVVVVVVVVVVVVVVVVVVVVVVVVVVVVVVVVVVVVVVVVVVVVVVVVVVVVVVVVVVVVVVVVVVVVVVVVVCVCVVPPVNVVVVVVVVVVVVVVLVVVCVVDVPDDCPDPVNDPVPDPPPPVNVVVVVVVCVVVVVDD

Organism: NCBI:txid62708

Radius of gyration: 66.41 Å; Cα contacts (8 Å, |Δi|>4): 16; chains: 1; bounding box: 138×70×172 Å

Sequence (291 aa):
MNYSNCIEPPGSGTTTNPRNQQIPRISHGMNYGHSGMNSGVGAGIGTGTGVATGAGAGMSYPVPVGYQSDLTFVMSMIEELSQILHTNQNLTAGVVDRMGKFREKAKGKKLDNGDLVSAVASEINKESNNIEKELSELRRALEETELERKENWKLAVYGANILADLTEKLHQFKELHEIDTLAWHKNYRTQLAAERDENLKLRCQVNDMKAAACQASKSLRDMRRFITDNNEWHELKIQNDALRKEKRYWKRLALPLIADDDSEWSDDDDLIDFEEKNRLVSRDIERGILE

Secondary structure (DSSP, 8-state):
------PPPP-------S---PPP----------------------------------------TTHHHHHHHHHHHHHHHHHHHHHHHHHHHHHHHHHHHHHHHHHHHT--HHHHHHHHHHHHHHHHHHHHHHHHHHHHHHHHHHHHHHHHHHHHHHHHHHHHHHHHHHHHHHHHHHHHHHHHHHHHHHHHHHHHHHHHHHHHHHHHHHHHHHHHHHHHHHHHHHHHH-HHHHHHHHHHHHHHHHHHHHHHHH-TTS-S--GGGSS--S---HHHHHHHHHHHHHTTS--

Solvent-accessible surface area (backbone atoms only — not comparable to full-atom values): 17806 Å² total; per-residue (Å²): 135,88,84,87,86,84,86,80,83,84,84,84,78,89,75,78,73,94,76,80,76,79,78,82,85,79,81,78,81,82,78,82,78,79,78,88,81,78,91,84,88,74,95,73,94,74,89,78,88,90,84,83,89,82,87,81,81,92,83,85,76,94,72,66,90,64,56,60,58,51,50,51,51,52,49,50,51,48,49,51,51,47,53,51,46,51,49,50,49,51,52,48,49,53,50,50,52,53,47,49,53,48,52,52,54,42,70,75,63,79,57,56,75,70,58,50,52,50,52,48,51,51,49,53,49,50,52,51,54,47,51,52,48,53,52,50,51,53,50,51,52,48,53,51,53,52,49,52,51,53,50,51,50,49,51,52,52,52,52,52,50,52,51,50,53,49,51,53,52,50,51,54,51,50,52,51,51,53,50,52,54,51,49,50,56,50,51,53,52,52,52,58,48,50,54,51,53,48,53,50,49,52,51,50,52,52,50,51,51,49,50,50,51,50,51,53,56,44,51,55,48,53,51,50,46,52,58,70,70,33,61,67,59,50,51,51,50,53,52,49,55,49,53,53,50,50,51,50,51,53,52,46,72,75,48,76,87,57,81,91,84,50,85,91,70,52,90,75,80,61,87,66,50,72,64,58,54,50,53,49,52,52,51,34,41,77,68,66,78,48,135

Mean predicted aligned error: 21.57 Å

pLDDT: mean 74.6, std 22.38, range [30.47, 98.56]